Protein AF-A0A3R9WME2-F1 (afdb_monomer)

pLDDT: mean 73.33, std 19.35, range [40.16, 97.0]

Mean predicted aligned error: 17.86 Å

Sequence (201 aa):
MSRSDAPRRKSRRLALSAAAVTAVAVTAAGAGYLAGRGEPTAPDRPGVEMAGKPGALPHPEITRFSGVSRVKSDSPGHPVKIRPCPGPAPYGSHGCHESSLRFLPDDTPVRMWCWTDGTAPDTRAPSDKRWFYVIEADGSPHPGEAGYVHSALIPTAEQVRVPECTTQRLLEAAPLPPGAAGWCTPAPGPVRRSGSVPSGR

Structure (mmCIF, N/CA/C/O backbone):
data_AF-A0A3R9WME2-F1
#
_entry.id   AF-A0A3R9WME2-F1
#
loop_
_atom_site.group_PDB
_atom_site.id
_atom_site.type_symbol
_atom_site.label_atom_id
_atom_site.label_alt_id
_atom_site.label_comp_id
_atom_site.label_asym_id
_atom_site.label_entity_id
_atom_site.label_seq_id
_atom_site.pdbx_PDB_ins_code
_atom_site.Cartn_x
_atom_site.Cartn_y
_atom_site.Cartn_z
_atom_site.occupancy
_atom_site.B_iso_or_equiv
_atom_site.auth_seq_id
_atom_site.auth_comp_id
_atom_site.auth_asym_id
_atom_site.auth_atom_id
_atom_site.pdbx_PDB_model_num
ATOM 1 N N . MET A 1 1 ? 47.458 -5.716 39.691 1.00 50.66 1 MET A N 1
ATOM 2 C CA . MET A 1 1 ? 47.243 -6.681 38.589 1.00 50.66 1 MET A CA 1
ATOM 3 C C . MET A 1 1 ? 46.238 -7.721 39.069 1.00 50.66 1 MET A C 1
ATOM 5 O O . MET A 1 1 ? 46.643 -8.690 39.691 1.00 50.66 1 MET A O 1
ATOM 9 N N . SER A 1 2 ? 44.939 -7.495 38.858 1.00 56.75 2 SER A N 1
ATOM 10 C CA . SER A 1 2 ? 43.885 -8.410 39.324 1.00 56.75 2 SER A CA 1
ATOM 11 C C . SER A 1 2 ? 43.190 -9.034 38.121 1.00 56.75 2 SER A C 1
ATOM 13 O O . SER A 1 2 ? 42.503 -8.347 37.371 1.00 56.75 2 SER A O 1
ATOM 15 N N . ARG A 1 3 ? 43.422 -10.336 37.922 1.00 58.25 3 ARG A N 1
ATOM 16 C CA . ARG A 1 3 ? 42.679 -11.178 36.978 1.00 58.25 3 ARG A CA 1
ATOM 17 C C . ARG 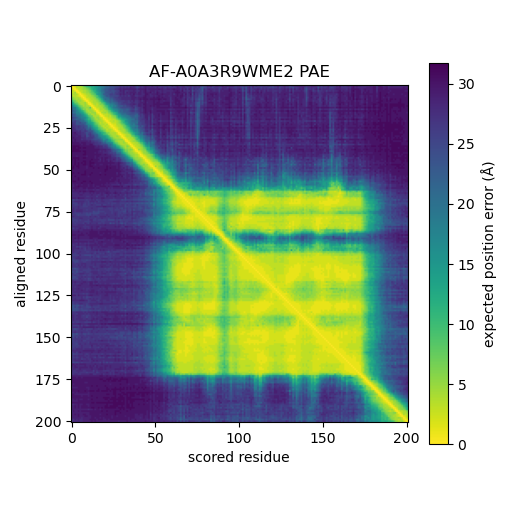A 1 3 ? 41.272 -11.380 37.537 1.00 58.25 3 ARG A C 1
ATOM 19 O O . ARG A 1 3 ? 41.138 -11.808 38.677 1.00 58.25 3 ARG A O 1
ATOM 26 N N . SER A 1 4 ? 40.249 -11.055 36.755 1.00 66.56 4 SER A N 1
ATOM 27 C CA . SER A 1 4 ? 38.867 -11.451 37.035 1.00 66.56 4 SER A CA 1
ATOM 28 C C . SER A 1 4 ? 38.423 -12.435 35.963 1.00 66.56 4 SER A C 1
ATOM 30 O O . SER A 1 4 ? 38.396 -12.107 34.777 1.00 66.56 4 SER A O 1
ATOM 32 N N . ASP A 1 5 ? 38.150 -13.652 36.422 1.00 62.66 5 ASP A N 1
ATOM 33 C CA . ASP A 1 5 ? 37.639 -14.786 35.666 1.00 62.66 5 ASP A CA 1
ATOM 34 C C . ASP A 1 5 ? 36.224 -14.543 35.125 1.00 62.66 5 ASP A C 1
ATOM 36 O O . ASP A 1 5 ? 35.368 -13.925 35.760 1.00 62.66 5 ASP A O 1
ATOM 40 N N . ALA A 1 6 ? 35.981 -15.076 33.929 1.00 59.88 6 ALA A N 1
ATOM 41 C CA . ALA A 1 6 ? 34.716 -15.016 33.211 1.00 59.88 6 ALA A CA 1
ATOM 42 C C . ALA A 1 6 ? 33.739 -16.128 33.640 1.00 59.88 6 ALA A C 1
ATOM 44 O O . ALA A 1 6 ? 34.165 -17.262 33.867 1.00 59.88 6 ALA A O 1
ATOM 45 N N . PRO A 1 7 ? 32.414 -15.899 33.572 1.00 67.19 7 PRO A N 1
ATOM 46 C CA . PRO A 1 7 ? 31.456 -16.991 33.479 1.00 67.19 7 PRO A CA 1
ATOM 47 C C . PRO A 1 7 ? 31.004 -17.249 32.030 1.00 67.19 7 PRO A C 1
ATOM 49 O O . PRO A 1 7 ? 30.249 -16.502 31.406 1.00 67.19 7 PRO A O 1
ATOM 52 N N . ARG A 1 8 ? 31.466 -18.403 31.544 1.00 61.19 8 ARG A N 1
ATOM 53 C CA . ARG A 1 8 ? 31.041 -19.208 30.386 1.00 61.19 8 ARG A CA 1
ATOM 54 C C . ARG A 1 8 ? 29.507 -19.206 30.196 1.00 61.19 8 ARG A C 1
ATOM 56 O O . ARG A 1 8 ? 28.785 -19.837 30.969 1.00 61.19 8 ARG A O 1
ATOM 63 N N . ARG A 1 9 ? 28.982 -18.559 29.144 1.00 63.41 9 ARG A N 1
ATOM 64 C CA . ARG A 1 9 ? 27.562 -18.688 28.751 1.00 63.41 9 ARG A CA 1
ATOM 65 C C . ARG A 1 9 ? 27.354 -19.863 27.791 1.00 63.41 9 ARG A C 1
ATOM 67 O O . ARG A 1 9 ? 28.016 -19.986 26.768 1.00 63.41 9 ARG A O 1
ATOM 74 N N . LYS A 1 10 ? 26.424 -20.734 28.191 1.00 58.62 10 LYS A N 1
ATOM 75 C CA . LYS A 1 10 ? 26.022 -22.004 27.574 1.00 58.62 10 LYS A CA 1
ATOM 76 C C . LYS A 1 10 ? 25.560 -21.835 26.122 1.00 58.62 10 LYS A C 1
ATOM 78 O O . LYS A 1 10 ? 24.619 -21.094 25.848 1.00 58.62 10 LYS A O 1
ATOM 83 N N . SER A 1 11 ? 26.164 -22.612 25.230 1.00 54.75 11 SER A N 1
ATOM 84 C CA . SER A 1 11 ? 25.710 -22.870 23.867 1.00 54.75 11 SER A CA 1
ATOM 85 C C . SER A 1 11 ? 24.410 -23.682 23.888 1.00 54.75 11 SER A C 1
ATOM 87 O O . SER A 1 11 ? 24.384 -24.841 24.302 1.00 54.75 11 SER A O 1
ATOM 89 N N . ARG A 1 12 ? 23.303 -23.074 23.449 1.00 65.12 12 ARG A N 1
ATOM 90 C CA . ARG A 1 12 ? 22.060 -23.799 23.163 1.00 65.12 12 ARG A CA 1
ATOM 91 C C . ARG A 1 12 ? 22.139 -24.326 21.734 1.00 65.12 12 ARG A C 1
ATOM 93 O O . ARG A 1 12 ? 22.112 -23.552 20.784 1.00 65.12 12 ARG A O 1
ATOM 100 N N . ARG A 1 13 ? 22.279 -25.645 21.602 1.00 59.34 13 ARG A N 1
ATOM 101 C CA . ARG A 1 13 ? 22.112 -26.366 20.337 1.00 59.34 13 ARG A CA 1
ATOM 102 C C . ARG A 1 13 ? 20.625 -26.333 19.979 1.00 59.34 13 ARG A C 1
ATOM 104 O O . ARG A 1 13 ? 19.816 -26.858 20.739 1.00 59.34 13 ARG A O 1
ATOM 111 N N . LEU A 1 14 ? 20.274 -25.699 18.865 1.00 62.81 14 LEU A N 1
ATOM 112 C CA . LEU A 1 14 ? 18.949 -25.829 18.264 1.00 62.81 14 LEU A CA 1
ATOM 113 C C . LEU A 1 14 ? 18.959 -27.082 17.385 1.00 62.81 14 LEU A C 1
ATOM 115 O O . LEU A 1 14 ? 19.807 -27.231 16.508 1.00 62.81 14 LEU A O 1
ATOM 119 N N . ALA A 1 15 ? 18.062 -28.008 17.709 1.00 53.06 15 ALA A N 1
ATOM 120 C CA . ALA A 1 15 ? 17.853 -29.249 16.988 1.00 53.06 15 ALA A CA 1
ATOM 121 C C . ALA A 1 15 ? 17.226 -28.958 15.616 1.00 53.06 15 ALA A C 1
ATOM 123 O O . ALA A 1 15 ? 16.236 -28.237 15.516 1.00 53.06 15 ALA A O 1
ATOM 124 N N . LEU A 1 16 ? 17.827 -29.525 14.570 1.00 48.94 16 LEU A N 1
ATOM 125 C CA . LEU A 1 16 ? 17.274 -29.605 13.223 1.00 48.94 16 LEU A CA 1
ATOM 126 C C . LEU A 1 16 ? 16.107 -30.598 13.230 1.00 48.94 16 LEU A C 1
ATOM 128 O O . LEU A 1 16 ? 16.327 -31.803 13.347 1.00 48.94 16 LEU A O 1
ATOM 132 N N . SER A 1 17 ? 14.881 -30.102 13.096 1.00 49.31 17 SER A N 1
ATOM 133 C CA . SER A 1 17 ? 13.713 -30.943 12.830 1.00 49.31 17 SER A CA 1
ATOM 134 C C . SER A 1 17 ? 13.541 -31.090 11.322 1.00 49.31 17 SER A C 1
ATOM 136 O O . SER A 1 17 ? 13.107 -30.165 10.639 1.00 49.31 17 SER A O 1
ATOM 138 N N . ALA A 1 18 ? 13.911 -32.263 10.815 1.00 49.25 18 ALA A N 1
ATOM 139 C CA . ALA A 1 18 ? 13.579 -32.738 9.482 1.00 49.25 18 ALA A CA 1
ATOM 140 C C . ALA A 1 18 ? 12.184 -33.387 9.506 1.00 49.25 18 ALA A C 1
ATOM 142 O O . ALA A 1 18 ? 11.954 -34.313 10.278 1.00 49.25 18 ALA A O 1
ATOM 143 N N . ALA A 1 19 ? 11.268 -32.924 8.658 1.00 49.16 19 ALA A N 1
ATOM 144 C CA . ALA A 1 19 ? 10.039 -33.633 8.291 1.00 49.16 19 ALA A CA 1
ATOM 145 C C . ALA A 1 19 ? 9.589 -33.064 6.935 1.00 49.16 19 ALA A C 1
ATOM 147 O O . ALA A 1 19 ? 9.332 -31.873 6.817 1.00 49.16 19 ALA A O 1
ATOM 148 N N . ALA A 1 20 ? 9.797 -33.793 5.840 1.00 45.81 20 ALA A N 1
ATOM 149 C CA . ALA A 1 20 ? 8.926 -34.837 5.289 1.00 45.81 20 ALA A CA 1
ATOM 150 C C . ALA A 1 20 ? 8.251 -34.277 4.025 1.00 45.81 20 ALA A C 1
ATOM 152 O O . ALA A 1 20 ? 7.225 -33.607 4.070 1.00 45.81 20 ALA A O 1
ATOM 153 N N . VAL A 1 21 ? 8.912 -34.509 2.890 1.00 43.56 21 VAL A N 1
ATOM 154 C CA . VAL A 1 21 ? 8.427 -34.179 1.548 1.00 43.56 21 VAL A CA 1
ATOM 155 C C . VAL A 1 21 ? 7.401 -35.236 1.151 1.00 43.56 21 VAL A C 1
ATOM 157 O O . VAL A 1 21 ? 7.757 -36.391 0.929 1.00 43.56 21 VAL A O 1
ATOM 160 N N . THR A 1 22 ? 6.133 -34.849 1.048 1.00 51.50 22 THR A N 1
ATOM 161 C CA . THR A 1 22 ? 5.082 -35.689 0.460 1.00 51.50 22 THR A CA 1
ATOM 162 C C . THR A 1 22 ? 4.911 -35.293 -1.002 1.00 51.50 22 THR A C 1
ATOM 164 O O . THR A 1 22 ? 4.359 -34.239 -1.307 1.00 51.50 22 THR A O 1
ATOM 167 N N . ALA A 1 23 ? 5.417 -36.125 -1.911 1.00 46.97 23 ALA A N 1
ATOM 168 C CA . ALA A 1 23 ? 5.146 -36.011 -3.338 1.00 46.97 23 ALA A CA 1
ATOM 169 C C . ALA A 1 23 ? 3.758 -36.601 -3.627 1.00 46.97 23 ALA A C 1
ATOM 171 O O . ALA A 1 23 ? 3.533 -37.792 -3.419 1.00 46.97 23 ALA A O 1
ATOM 172 N N . VAL A 1 24 ? 2.829 -35.774 -4.104 1.00 58.91 24 VAL A N 1
ATOM 173 C CA . VAL A 1 24 ? 1.537 -36.235 -4.625 1.00 58.91 24 VAL A CA 1
ATOM 174 C C . VAL A 1 24 ? 1.638 -36.260 -6.145 1.00 58.91 24 VAL A C 1
ATOM 176 O O . VAL A 1 24 ? 1.656 -35.219 -6.796 1.00 58.91 24 VAL A O 1
ATOM 179 N N . ALA A 1 25 ? 1.733 -37.463 -6.706 1.00 49.47 25 ALA A N 1
ATOM 180 C CA . ALA A 1 25 ? 1.587 -37.704 -8.133 1.00 49.47 25 ALA A CA 1
ATOM 181 C C . ALA A 1 25 ? 0.098 -37.907 -8.447 1.00 49.47 25 ALA A C 1
ATOM 183 O O . ALA A 1 25 ? -0.514 -38.847 -7.943 1.00 49.47 25 ALA A O 1
ATOM 184 N N . VAL A 1 26 ? -0.482 -37.048 -9.288 1.00 57.66 26 VAL A N 1
ATOM 185 C CA . VAL A 1 26 ? -1.804 -37.275 -9.888 1.00 57.66 26 VAL A CA 1
ATOM 186 C C . VAL A 1 26 ? -1.598 -37.534 -11.374 1.00 57.66 26 VAL A C 1
ATOM 188 O O . VAL A 1 26 ? -1.151 -36.663 -12.116 1.00 57.66 26 VAL A O 1
ATOM 191 N N . THR A 1 27 ? -1.916 -38.752 -11.800 1.00 51.97 27 THR A N 1
ATOM 192 C CA . THR A 1 27 ? -2.045 -39.145 -13.206 1.00 51.97 27 THR A CA 1
ATOM 193 C C . THR A 1 27 ? -3.427 -39.755 -13.405 1.00 51.97 27 THR A C 1
ATOM 195 O O . THR A 1 27 ? -3.810 -40.636 -12.645 1.00 51.97 27 THR A O 1
ATOM 198 N N . ALA A 1 28 ? -4.162 -39.253 -14.400 1.00 49.28 28 ALA A N 1
ATOM 199 C CA . ALA A 1 28 ? -5.186 -39.928 -15.216 1.00 49.28 28 ALA A CA 1
ATOM 200 C C . ALA A 1 28 ? -5.967 -38.820 -15.954 1.00 49.28 28 ALA A C 1
ATOM 202 O O . ALA A 1 28 ? -6.615 -37.994 -15.325 1.00 49.28 28 ALA A O 1
ATOM 203 N N . ALA A 1 29 ? -5.741 -38.586 -17.247 1.00 48.75 29 ALA A N 1
ATOM 204 C CA . ALA A 1 29 ? -6.279 -39.358 -18.371 1.00 48.75 29 ALA A CA 1
ATOM 205 C C . ALA A 1 29 ? -7.819 -39.365 -18.394 1.00 48.75 29 ALA A C 1
ATOM 207 O O . ALA A 1 29 ? -8.464 -40.126 -17.682 1.00 48.75 29 ALA A O 1
ATOM 208 N N . GLY A 1 30 ? -8.385 -38.527 -19.264 1.00 40.66 30 GLY A N 1
ATOM 209 C CA . GLY A 1 30 ? -9.807 -38.489 -19.587 1.00 40.66 30 GLY A CA 1
ATOM 210 C C . GLY A 1 30 ? -10.004 -37.940 -20.996 1.00 40.66 30 GLY A C 1
ATOM 211 O O . GLY A 1 30 ? -10.214 -36.747 -21.183 1.00 40.66 30 GLY A O 1
ATOM 212 N N . ALA A 1 31 ? -9.870 -38.821 -21.986 1.00 47.19 31 ALA A N 1
ATOM 213 C CA . ALA A 1 31 ? -10.337 -38.613 -23.351 1.00 47.19 31 ALA A CA 1
ATOM 214 C C . ALA A 1 31 ? -11.852 -38.874 -23.417 1.00 47.19 31 ALA A C 1
ATOM 216 O O . ALA A 1 31 ? -12.325 -39.804 -22.769 1.00 47.19 31 ALA A O 1
ATOM 217 N N . GLY A 1 32 ? -12.601 -38.126 -24.237 1.00 40.16 32 GLY A N 1
ATOM 218 C CA . GLY A 1 32 ? -13.975 -38.520 -24.576 1.00 40.16 32 GLY A CA 1
ATOM 219 C C . GLY A 1 32 ? -14.902 -37.408 -25.064 1.00 40.16 32 GLY A C 1
ATOM 220 O O . GLY A 1 32 ? -15.579 -36.774 -24.270 1.00 40.16 32 GLY A O 1
ATOM 221 N N . TYR A 1 33 ? -14.920 -37.233 -26.386 1.00 47.06 33 TYR A N 1
ATOM 222 C CA . TYR A 1 33 ? -15.959 -36.693 -27.275 1.00 47.06 33 TYR A CA 1
ATOM 223 C C . TYR A 1 33 ? -17.375 -36.470 -26.716 1.00 47.06 33 TYR A C 1
ATOM 225 O O . TYR A 1 33 ? -17.951 -37.397 -26.167 1.00 47.06 33 TYR A O 1
ATOM 233 N N . LEU A 1 34 ? -18.008 -35.357 -27.120 1.00 55.47 34 LEU A N 1
ATOM 234 C CA . LEU A 1 34 ? -19.296 -35.386 -27.835 1.00 55.47 34 LEU A CA 1
ATOM 235 C C . LEU A 1 34 ? -19.408 -34.179 -28.787 1.00 55.47 34 LEU A C 1
ATOM 237 O O . LEU A 1 34 ? -19.421 -33.025 -28.371 1.00 55.47 34 LEU A O 1
ATOM 241 N N . ALA A 1 35 ? -19.486 -34.481 -30.084 1.00 49.44 35 ALA A N 1
ATOM 242 C CA . ALA A 1 35 ? -19.866 -33.558 -31.143 1.00 49.44 35 ALA A CA 1
ATOM 243 C C . ALA A 1 35 ? -21.398 -33.528 -31.262 1.00 49.44 35 ALA A C 1
ATOM 245 O O . ALA A 1 35 ? -22.021 -34.581 -31.402 1.00 49.44 35 ALA A O 1
ATOM 246 N N . GLY A 1 36 ? -21.993 -32.334 -31.248 1.00 50.22 36 GLY A N 1
ATOM 247 C CA . GLY A 1 36 ? -23.413 -32.110 -31.524 1.00 50.22 36 GLY A CA 1
ATOM 248 C C . GLY A 1 36 ? -23.613 -31.039 -32.598 1.00 50.22 36 GLY A C 1
ATOM 249 O O . GLY A 1 36 ? -23.376 -29.862 -32.349 1.00 50.22 36 GLY A O 1
ATOM 250 N N . ARG A 1 37 ? -24.057 -31.474 -33.787 1.00 51.88 37 ARG A N 1
ATOM 251 C CA . ARG A 1 37 ? -24.887 -30.709 -34.750 1.00 51.88 37 ARG A CA 1
ATOM 252 C C . ARG A 1 37 ? -26.177 -30.251 -34.037 1.00 51.88 37 ARG A C 1
ATOM 254 O O . ARG A 1 37 ? -26.644 -31.002 -33.192 1.00 51.88 37 ARG A O 1
ATOM 261 N N . GLY A 1 38 ? -26.877 -29.155 -34.326 1.00 43.53 38 GLY A N 1
ATOM 262 C CA . GLY A 1 38 ? -26.782 -28.063 -35.296 1.00 43.53 38 GLY A CA 1
ATOM 263 C C . GLY A 1 38 ? -28.086 -27.222 -35.235 1.00 43.53 38 GLY A C 1
ATOM 264 O O . GLY A 1 38 ? -29.112 -27.765 -34.833 1.00 43.53 38 GLY A O 1
ATOM 265 N N . GLU A 1 39 ? -28.014 -25.955 -35.693 1.00 51.97 39 GLU A N 1
ATOM 266 C CA . GLU A 1 39 ? -29.109 -25.128 -36.287 1.00 51.97 39 GLU A CA 1
ATOM 267 C C . GLU A 1 39 ? -30.154 -24.432 -35.356 1.00 51.97 39 GLU A C 1
ATOM 269 O O . GLU A 1 39 ? -30.422 -24.974 -34.286 1.00 51.97 39 GLU A O 1
ATOM 274 N N . PRO A 1 40 ? -30.805 -23.275 -35.695 1.00 55.62 40 PRO A N 1
ATOM 275 C CA . PRO A 1 40 ? -30.692 -22.351 -36.844 1.00 55.62 40 PRO A CA 1
ATOM 276 C C . PRO A 1 40 ? -30.389 -20.862 -36.518 1.00 55.62 40 PRO A C 1
ATOM 278 O O . PRO A 1 40 ? -30.601 -20.345 -35.423 1.00 55.62 40 PRO A O 1
ATOM 281 N N . THR A 1 41 ? -29.966 -20.169 -37.576 1.00 55.44 41 THR A N 1
ATOM 282 C CA . THR A 1 41 ? -29.755 -18.726 -37.781 1.00 55.44 41 THR A CA 1
ATOM 283 C C . THR A 1 41 ? -30.971 -17.839 -37.452 1.00 55.44 41 THR A C 1
ATOM 285 O O . THR A 1 41 ? -32.081 -18.111 -37.905 1.00 55.44 41 THR A O 1
ATOM 288 N N . ALA A 1 42 ? -30.737 -16.712 -36.766 1.00 59.41 42 ALA A N 1
ATOM 289 C CA . ALA A 1 42 ? -31.645 -15.559 -36.659 1.00 59.41 42 ALA A CA 1
ATOM 290 C C . ALA A 1 42 ? -30.824 -14.248 -36.513 1.00 59.41 42 ALA A C 1
ATOM 292 O O . ALA A 1 42 ? -29.650 -14.313 -36.148 1.00 59.41 42 ALA A O 1
ATOM 293 N N . PRO A 1 43 ? -31.386 -13.075 -36.862 1.00 59.38 43 PRO A N 1
ATOM 294 C CA . PRO A 1 43 ? -30.734 -12.107 -37.741 1.00 59.38 43 PRO A CA 1
ATOM 295 C C . PRO A 1 43 ? -29.840 -11.077 -37.042 1.00 59.38 43 PRO A C 1
ATOM 297 O O . PRO A 1 43 ? -30.142 -10.576 -35.959 1.00 59.38 43 PRO A O 1
ATOM 300 N N . ASP A 1 44 ? -28.766 -10.758 -37.761 1.00 57.22 44 ASP A N 1
ATOM 301 C CA . ASP A 1 44 ? -28.126 -9.453 -37.942 1.00 57.22 44 ASP A CA 1
ATOM 302 C C . ASP A 1 44 ? -28.484 -8.376 -36.903 1.00 57.22 44 ASP A C 1
ATOM 304 O O . ASP A 1 44 ? -29.369 -7.534 -37.078 1.00 57.22 44 ASP A O 1
ATOM 308 N N . ARG A 1 45 ? -27.748 -8.395 -35.792 1.00 57.47 45 ARG A N 1
ATOM 309 C CA . ARG A 1 45 ? -27.499 -7.183 -35.013 1.00 57.47 45 ARG A CA 1
ATOM 310 C C . ARG A 1 45 ? -26.112 -6.697 -35.413 1.00 57.47 45 ARG A C 1
ATOM 312 O O . ARG A 1 45 ? -25.201 -7.524 -35.377 1.00 57.47 45 ARG A O 1
ATOM 319 N N . PRO A 1 46 ? -25.920 -5.407 -35.748 1.00 61.38 46 PRO A N 1
ATOM 320 C CA . PRO A 1 46 ? -24.589 -4.873 -35.985 1.00 61.38 46 PRO A CA 1
ATOM 321 C C . PRO A 1 46 ? -23.751 -5.145 -34.738 1.00 61.38 46 PRO A C 1
ATOM 323 O O . PRO A 1 46 ? -23.993 -4.589 -33.663 1.00 61.38 46 PRO A O 1
ATOM 326 N N . GLY A 1 47 ? -22.824 -6.089 -34.886 1.00 50.59 47 GLY A N 1
ATOM 327 C CA . GLY A 1 47 ? -21.851 -6.429 -33.874 1.00 50.59 47 GLY A CA 1
ATOM 328 C C . GLY A 1 47 ? -21.033 -5.183 -33.619 1.00 50.59 47 GLY A C 1
ATOM 329 O O . GLY A 1 47 ? -20.243 -4.766 -34.461 1.00 50.59 47 GLY A O 1
ATOM 330 N N . VAL A 1 48 ? -21.245 -4.566 -32.462 1.00 56.00 48 VAL A N 1
ATOM 331 C CA . VAL A 1 48 ? -20.273 -3.629 -31.920 1.00 56.00 48 VAL A CA 1
ATOM 332 C C . VAL A 1 48 ? -19.069 -4.487 -31.565 1.00 56.00 48 VAL A C 1
ATOM 334 O O . VAL A 1 48 ? -18.995 -5.089 -30.493 1.00 56.00 48 VAL A O 1
ATOM 337 N N . GLU A 1 49 ? -18.176 -4.618 -32.538 1.00 51.66 49 GLU A N 1
ATOM 338 C CA . GLU A 1 49 ? -16.859 -5.205 -32.402 1.00 51.66 49 GLU A CA 1
ATOM 339 C C . GLU A 1 49 ? -16.071 -4.316 -31.440 1.00 51.66 49 GLU A C 1
ATOM 341 O O . GLU A 1 49 ? -15.321 -3.419 -31.818 1.00 51.66 49 GLU A O 1
ATOM 346 N N . MET A 1 50 ? -16.270 -4.549 -30.145 1.00 52.16 50 MET A N 1
ATOM 347 C CA . MET A 1 50 ? -15.348 -4.103 -29.115 1.00 52.16 50 MET A CA 1
ATOM 348 C C . MET A 1 50 ? -14.118 -5.007 -29.212 1.00 52.16 50 MET A C 1
ATOM 350 O O . MET A 1 50 ? -13.864 -5.830 -28.332 1.00 52.16 50 MET A O 1
ATOM 354 N N . ALA A 1 51 ? -13.360 -4.869 -30.303 1.00 48.66 51 ALA A N 1
ATOM 355 C CA . ALA A 1 51 ? -11.986 -5.334 -30.404 1.00 48.66 51 ALA A CA 1
ATOM 356 C C . ALA A 1 51 ? -11.144 -4.513 -29.414 1.00 48.66 51 ALA A C 1
ATOM 358 O O . ALA A 1 51 ? -10.390 -3.604 -29.766 1.00 48.66 51 ALA A O 1
ATOM 359 N N . GLY A 1 52 ? -11.325 -4.810 -28.127 1.00 51.00 52 GLY A N 1
ATOM 360 C CA . GLY A 1 52 ? -10.439 -4.401 -27.059 1.00 51.00 52 GLY A CA 1
ATOM 361 C C . GLY A 1 52 ? -9.089 -5.040 -27.332 1.00 51.00 52 GLY A C 1
ATOM 362 O O . GLY A 1 52 ? -8.905 -6.236 -27.137 1.00 51.00 52 GLY A O 1
ATOM 363 N N . LYS A 1 53 ? -8.178 -4.226 -27.853 1.00 54.22 53 LYS A N 1
ATOM 364 C CA . LYS A 1 53 ? -6.782 -4.531 -28.162 1.00 54.22 53 LYS A CA 1
ATOM 365 C C . LYS A 1 53 ? -6.169 -5.479 -27.102 1.00 54.22 53 LYS A C 1
ATOM 367 O O . LYS A 1 53 ? -5.919 -5.032 -25.979 1.00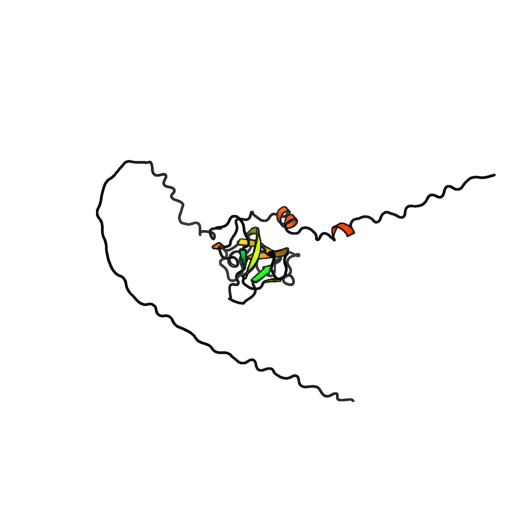 54.22 53 LYS A O 1
ATOM 372 N N . PRO A 1 54 ? -5.896 -6.759 -27.420 1.00 46.75 54 PRO A N 1
ATOM 373 C CA . PRO A 1 54 ? -5.176 -7.656 -26.524 1.00 46.75 54 PRO A CA 1
ATOM 374 C C . PRO A 1 54 ? -3.704 -7.240 -26.537 1.00 46.75 54 PRO A C 1
ATOM 376 O O . PRO A 1 54 ? -2.944 -7.583 -27.437 1.00 46.75 54 PRO A O 1
ATOM 379 N N . GLY A 1 55 ? -3.314 -6.394 -25.590 1.00 47.59 55 GLY A N 1
ATOM 380 C CA . GLY A 1 55 ? -1.946 -5.873 -25.532 1.00 47.59 55 GLY A CA 1
ATOM 381 C C . GLY A 1 55 ? -1.649 -4.952 -24.354 1.00 47.59 55 GLY A C 1
ATOM 382 O O . GLY A 1 55 ? -0.483 -4.704 -24.064 1.00 47.59 55 GLY A O 1
ATOM 383 N N . ALA A 1 56 ? -2.665 -4.473 -23.635 1.00 51.53 56 ALA A N 1
ATOM 384 C CA . ALA A 1 56 ? -2.445 -3.901 -22.316 1.00 51.53 56 ALA A CA 1
ATOM 385 C C . ALA A 1 56 ? -2.328 -5.061 -21.323 1.00 51.53 56 ALA A C 1
ATOM 387 O O . ALA A 1 56 ? -3.312 -5.756 -21.075 1.00 51.53 56 ALA A O 1
ATOM 388 N N . LEU A 1 57 ? -1.121 -5.293 -20.800 1.00 53.56 57 LEU A N 1
ATOM 389 C CA . LEU A 1 57 ? -0.891 -6.177 -19.656 1.00 53.56 57 LEU A CA 1
ATOM 390 C C . LEU A 1 57 ? -1.988 -5.896 -18.616 1.00 53.56 57 LEU A C 1
ATOM 392 O O . LEU A 1 57 ? -2.081 -4.742 -18.172 1.00 53.56 57 LEU A O 1
ATOM 396 N N . PRO A 1 58 ? -2.851 -6.876 -18.279 1.00 53.50 58 PRO A N 1
ATOM 397 C CA . PRO A 1 58 ? -3.911 -6.642 -17.319 1.00 53.50 58 PRO A CA 1
ATOM 398 C C . PRO A 1 58 ? -3.227 -6.268 -16.011 1.00 53.50 58 PRO A C 1
ATOM 400 O O . PRO A 1 58 ? -2.547 -7.083 -15.389 1.00 53.50 58 PRO A O 1
ATOM 403 N N . HIS A 1 59 ? -3.354 -4.999 -15.625 1.00 54.06 59 HIS A N 1
ATOM 404 C CA . HIS A 1 59 ? -3.068 -4.619 -14.254 1.00 54.06 59 HIS A CA 1
ATOM 405 C C . HIS A 1 59 ? -3.948 -5.518 -13.383 1.00 54.06 59 HIS A C 1
ATOM 407 O O . HIS A 1 59 ? -5.103 -5.730 -13.770 1.00 54.06 59 HIS A O 1
ATOM 413 N N . PRO A 1 60 ? -3.420 -6.082 -12.281 1.00 58.94 60 PRO A N 1
ATOM 414 C CA . PRO A 1 60 ? -4.162 -7.011 -11.437 1.00 58.94 60 PRO A CA 1
ATOM 415 C C . PRO A 1 60 ? -5.558 -6.443 -11.191 1.00 58.94 60 PRO A C 1
ATOM 417 O O . PRO A 1 60 ? -5.698 -5.325 -10.694 1.00 58.94 60 PRO A O 1
ATOM 420 N N . GLU A 1 61 ? -6.573 -7.160 -11.675 1.00 63.16 61 GLU A N 1
ATOM 421 C CA . GLU A 1 61 ? -7.941 -6.663 -11.722 1.00 63.16 61 GLU A CA 1
ATOM 422 C C . GLU A 1 61 ? -8.402 -6.422 -10.285 1.00 63.16 61 GLU A C 1
ATOM 424 O O . GLU A 1 61 ? -8.603 -7.357 -9.520 1.00 63.16 61 GLU A O 1
ATOM 429 N N . ILE A 1 62 ? -8.481 -5.155 -9.876 1.00 68.56 62 ILE A N 1
ATOM 430 C CA . ILE A 1 62 ? -8.860 -4.784 -8.513 1.00 68.56 62 ILE A CA 1
ATOM 431 C C . ILE A 1 62 ? -10.331 -5.163 -8.313 1.00 68.56 62 ILE A C 1
ATOM 433 O O . ILE A 1 62 ? -11.228 -4.550 -8.913 1.00 68.56 62 ILE A O 1
ATOM 437 N N . THR A 1 63 ? -10.568 -6.171 -7.472 1.00 77.44 63 THR A N 1
ATOM 438 C CA . THR A 1 63 ? -11.850 -6.886 -7.396 1.00 77.44 63 THR A CA 1
ATOM 439 C C . THR A 1 63 ? -12.825 -6.330 -6.356 1.00 77.44 63 THR A C 1
ATOM 441 O O . THR A 1 63 ? -14.021 -6.607 -6.453 1.00 77.44 63 THR A O 1
ATOM 444 N N . ARG A 1 64 ? -12.368 -5.547 -5.363 1.00 88.94 64 ARG A N 1
ATOM 445 C CA . ARG A 1 64 ? -13.207 -5.091 -4.232 1.00 88.94 64 ARG A CA 1
ATOM 446 C C . ARG A 1 64 ? -13.389 -3.574 -4.172 1.00 88.94 64 ARG A C 1
ATOM 448 O O . ARG A 1 64 ? -12.501 -2.813 -4.539 1.00 88.94 64 ARG A O 1
ATOM 455 N N . PHE A 1 65 ? -14.536 -3.127 -3.657 1.00 87.81 65 PHE A N 1
ATOM 456 C CA . PHE A 1 65 ? -14.854 -1.702 -3.444 1.00 87.81 65 PHE A CA 1
ATOM 457 C C . PHE A 1 65 ? -14.659 -1.235 -1.997 1.00 87.81 65 PHE A C 1
ATOM 459 O O . PHE A 1 65 ? -14.576 -0.038 -1.743 1.00 87.81 65 PHE A O 1
ATOM 466 N N . SER A 1 66 ? -14.594 -2.162 -1.043 1.00 90.81 66 SER A N 1
ATOM 467 C CA . SER A 1 66 ? -14.392 -1.877 0.376 1.00 90.81 66 SER A CA 1
ATOM 468 C C . SER A 1 66 ? -13.888 -3.125 1.107 1.00 90.81 66 SER A C 1
ATOM 470 O O . SER A 1 66 ? -13.881 -4.226 0.547 1.00 90.81 66 SER A O 1
ATOM 472 N N . GLY A 1 67 ? -13.475 -2.948 2.363 1.00 91.69 67 GLY A N 1
ATOM 473 C CA . GLY A 1 67 ? -13.075 -4.030 3.259 1.00 91.69 67 GLY A CA 1
ATOM 474 C C . GLY A 1 67 ? -11.650 -3.889 3.786 1.00 91.69 67 GLY A C 1
ATOM 475 O O . GLY A 1 67 ? -10.958 -2.906 3.528 1.00 91.69 67 GLY A O 1
ATOM 476 N N . VAL A 1 68 ? -11.243 -4.893 4.559 1.00 93.62 68 VAL A N 1
ATOM 477 C CA . VAL A 1 68 ? -9.875 -5.065 5.053 1.00 93.62 68 VAL A CA 1
ATOM 478 C C . VAL A 1 68 ? -9.153 -6.032 4.120 1.00 93.62 68 VAL A C 1
ATOM 480 O O . VAL A 1 68 ? -9.713 -7.066 3.747 1.00 93.62 68 VAL A O 1
ATOM 483 N N . SER A 1 69 ? -7.928 -5.683 3.754 1.00 96.12 69 SER A N 1
ATOM 484 C CA . SER A 1 69 ? -7.016 -6.511 2.968 1.00 96.12 69 SER A CA 1
ATOM 485 C C . SER A 1 69 ? -5.969 -7.130 3.886 1.00 96.12 69 SER A C 1
ATOM 487 O O . SER A 1 69 ? -5.739 -6.644 4.992 1.00 96.12 69 SER A O 1
ATOM 489 N N . ARG A 1 70 ? -5.295 -8.181 3.438 1.00 96.25 70 ARG A N 1
ATOM 490 C CA . ARG A 1 70 ? -4.151 -8.770 4.132 1.00 96.25 70 ARG A CA 1
ATOM 491 C C . A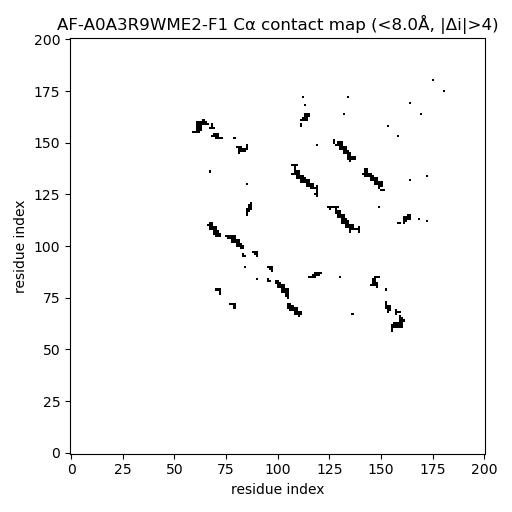RG A 1 70 ? -2.896 -8.575 3.315 1.00 96.25 70 ARG A C 1
ATOM 493 O O . ARG A 1 70 ? -2.894 -8.749 2.096 1.00 96.25 70 ARG A O 1
ATOM 500 N N . VAL A 1 71 ? -1.821 -8.222 4.006 1.00 96.19 71 VAL A N 1
ATOM 501 C CA . VAL A 1 71 ? -0.497 -8.245 3.396 1.00 96.19 71 VAL A CA 1
ATOM 502 C C . VAL A 1 71 ? 0.039 -9.672 3.393 1.00 96.19 71 VAL A C 1
ATOM 504 O O . VAL A 1 71 ? -0.144 -10.416 4.357 1.00 96.19 71 VAL A O 1
ATOM 507 N N . LYS A 1 72 ? 0.695 -10.047 2.301 1.00 96.62 72 LYS A N 1
ATOM 508 C CA . LYS A 1 72 ? 1.330 -11.343 2.103 1.00 96.62 72 LYS A CA 1
ATOM 509 C C . LYS A 1 72 ? 2.795 -11.152 1.764 1.00 96.62 72 LYS A C 1
ATOM 511 O O . LYS A 1 72 ? 3.141 -10.380 0.870 1.00 96.62 72 LYS A O 1
ATOM 516 N N . SER A 1 73 ? 3.651 -11.852 2.488 1.00 95.50 73 SER A N 1
ATOM 517 C CA . SER A 1 73 ? 5.071 -11.923 2.172 1.00 95.50 73 SER A CA 1
ATOM 518 C C . SER A 1 73 ? 5.311 -12.809 0.951 1.00 95.50 73 SER A C 1
ATOM 520 O O . SER A 1 73 ? 4.635 -13.815 0.749 1.00 95.50 73 SER A O 1
ATOM 522 N N . ASP A 1 74 ? 6.334 -12.468 0.168 1.00 90.50 74 ASP A N 1
ATOM 523 C CA . ASP A 1 74 ? 6.814 -13.300 -0.944 1.00 90.50 74 ASP A CA 1
ATOM 524 C C . ASP A 1 74 ? 7.427 -14.624 -0.469 1.00 90.50 74 ASP A C 1
ATOM 526 O O . ASP A 1 74 ? 7.495 -15.597 -1.218 1.00 90.50 74 ASP A O 1
ATOM 530 N N . SER A 1 75 ? 7.847 -14.660 0.795 1.00 91.44 75 SER A N 1
ATOM 531 C CA . SER A 1 75 ? 8.361 -15.849 1.461 1.00 91.44 75 SER A CA 1
ATOM 532 C C . SER A 1 75 ? 7.472 -16.160 2.669 1.00 91.44 75 SER A C 1
ATOM 534 O O . SER A 1 75 ? 7.438 -15.342 3.597 1.00 91.44 75 SER A O 1
ATOM 536 N N . PRO A 1 76 ? 6.770 -17.309 2.698 1.00 88.25 76 PRO A N 1
ATOM 537 C CA . PRO A 1 76 ? 5.890 -17.677 3.804 1.00 88.25 76 PRO A CA 1
ATOM 538 C C . PRO A 1 76 ? 6.593 -17.576 5.161 1.00 88.25 76 PRO A C 1
ATOM 540 O O . PRO A 1 76 ? 7.705 -18.080 5.330 1.00 88.25 76 PRO A O 1
ATOM 543 N N . GLY A 1 77 ? 5.957 -16.906 6.123 1.00 86.88 77 GLY A N 1
ATOM 544 C CA . GLY A 1 77 ? 6.505 -16.718 7.473 1.00 86.88 77 GLY A CA 1
ATOM 545 C C . GLY A 1 77 ? 7.568 -15.620 7.609 1.00 86.88 77 GLY A C 1
ATOM 546 O O . GLY A 1 77 ? 8.042 -15.376 8.719 1.00 86.88 77 GLY A O 1
ATOM 547 N N . HIS A 1 78 ? 7.931 -14.927 6.526 1.00 93.88 78 HIS A N 1
ATOM 548 C CA . HIS A 1 78 ? 8.733 -13.705 6.607 1.00 93.88 78 HIS A CA 1
ATOM 549 C C . HIS A 1 78 ? 7.838 -12.471 6.767 1.00 93.88 78 HIS A C 1
ATOM 551 O O . HIS A 1 78 ? 6.705 -12.467 6.291 1.00 93.88 78 HIS A O 1
ATOM 557 N N . PRO A 1 79 ? 8.326 -11.409 7.427 1.00 95.19 79 PRO A N 1
ATOM 558 C CA . PRO A 1 79 ? 7.550 -10.191 7.569 1.00 95.19 79 PRO A CA 1
ATOM 559 C C . PRO A 1 79 ? 7.477 -9.392 6.263 1.00 95.19 79 PRO A C 1
ATOM 561 O O . PRO A 1 79 ? 8.436 -9.326 5.487 1.00 95.19 79 PRO A O 1
ATOM 564 N N . VAL A 1 80 ? 6.359 -8.698 6.075 1.00 94.75 80 VAL A N 1
ATOM 565 C CA . VAL A 1 80 ? 6.151 -7.724 5.004 1.00 94.75 80 VAL A CA 1
ATOM 566 C C . VAL A 1 80 ? 6.804 -6.399 5.382 1.00 94.75 80 VAL A C 1
ATOM 568 O O . VAL A 1 80 ? 6.609 -5.879 6.478 1.00 94.75 80 VAL A O 1
ATOM 571 N N . LYS A 1 81 ? 7.576 -5.824 4.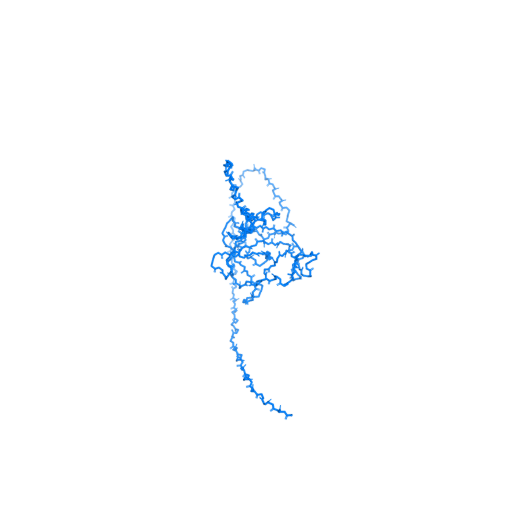457 1.00 92.62 81 LYS A N 1
ATOM 572 C CA . LYS A 1 81 ? 8.228 -4.523 4.650 1.00 92.62 81 LYS A CA 1
ATOM 573 C C . LYS A 1 81 ? 7.255 -3.390 4.329 1.00 92.62 81 LYS A C 1
ATOM 575 O O . LYS A 1 81 ? 6.857 -3.247 3.174 1.00 92.62 81 LYS A O 1
ATOM 580 N N . ILE A 1 82 ? 6.957 -2.552 5.317 1.00 91.31 82 ILE A N 1
ATOM 581 C CA . ILE A 1 82 ? 6.287 -1.263 5.126 1.00 91.31 82 ILE A CA 1
ATOM 582 C C . ILE A 1 82 ? 7.335 -0.165 5.013 1.00 91.31 82 ILE A C 1
ATOM 584 O O . ILE A 1 82 ? 8.261 -0.073 5.825 1.00 91.31 82 ILE A O 1
ATOM 588 N N . ARG A 1 83 ? 7.181 0.673 3.987 1.00 91.19 83 ARG A N 1
ATOM 589 C CA . ARG A 1 83 ? 8.118 1.748 3.663 1.00 91.19 83 ARG A CA 1
ATOM 590 C C . ARG A 1 83 ? 7.503 3.112 3.975 1.00 91.19 83 ARG A C 1
ATOM 592 O O . ARG A 1 83 ? 6.313 3.301 3.745 1.00 91.19 83 ARG A O 1
ATOM 599 N N . PRO A 1 84 ? 8.293 4.101 4.418 1.00 89.12 84 PRO A N 1
ATOM 600 C CA . PRO A 1 84 ? 7.810 5.479 4.540 1.00 89.12 84 PRO A CA 1
ATOM 601 C C . PRO A 1 84 ? 7.471 6.097 3.173 1.00 89.12 84 PRO A C 1
ATOM 603 O O . PRO A 1 84 ? 6.655 7.009 3.098 1.00 89.12 84 PRO A O 1
ATOM 606 N N . CYS A 1 85 ? 8.089 5.597 2.096 1.00 89.56 85 CYS A N 1
ATOM 607 C CA . CYS A 1 85 ? 8.005 6.143 0.746 1.00 89.56 85 CYS A CA 1
ATOM 608 C C . CYS A 1 85 ? 7.957 5.014 -0.299 1.00 89.56 85 CYS A C 1
ATOM 610 O O . CYS A 1 85 ? 8.534 3.946 -0.063 1.00 89.56 85 CYS A O 1
ATOM 612 N N . PRO A 1 86 ? 7.309 5.228 -1.457 1.00 89.06 86 PRO A N 1
ATOM 613 C CA . PRO A 1 86 ? 7.302 4.258 -2.549 1.00 89.06 86 PRO A CA 1
ATOM 614 C C . PRO A 1 86 ? 8.672 4.223 -3.257 1.00 89.06 86 PRO A C 1
ATOM 616 O O . PRO A 1 86 ? 9.238 5.271 -3.561 1.00 89.06 86 PRO A O 1
ATOM 619 N N . GLY A 1 87 ? 9.210 3.029 -3.534 1.00 82.69 87 GLY A N 1
ATOM 620 C CA . GLY A 1 87 ? 10.469 2.844 -4.280 1.00 82.69 87 GLY A CA 1
ATOM 621 C C . GLY A 1 87 ? 11.517 1.945 -3.598 1.00 82.69 87 GLY A C 1
ATOM 622 O O . GLY A 1 87 ? 11.311 1.510 -2.464 1.00 82.69 87 GLY A O 1
ATOM 623 N N . PRO A 1 88 ? 12.637 1.619 -4.274 1.00 72.88 88 PRO A N 1
ATOM 624 C CA . PRO A 1 88 ? 13.805 0.957 -3.693 1.00 72.88 88 PRO A CA 1
ATOM 625 C C . PRO A 1 88 ? 14.708 1.943 -2.922 1.00 72.88 88 PRO A C 1
ATOM 627 O O . PRO A 1 88 ? 14.595 3.159 -3.065 1.00 72.88 88 PRO A O 1
ATOM 630 N N . ALA A 1 89 ? 15.605 1.409 -2.087 1.00 62.06 89 ALA A N 1
ATOM 631 C CA . ALA A 1 89 ? 16.634 2.194 -1.397 1.00 62.06 89 ALA A CA 1
ATOM 632 C C . ALA A 1 89 ? 17.824 2.487 -2.345 1.00 62.06 89 ALA A C 1
ATOM 634 O O . ALA A 1 89 ? 18.035 1.707 -3.272 1.00 62.06 89 ALA A O 1
ATOM 635 N N . PRO A 1 90 ? 18.637 3.542 -2.125 1.00 55.31 90 PRO A N 1
ATOM 636 C CA . PRO A 1 90 ? 18.496 4.604 -1.131 1.00 55.31 90 PRO A CA 1
ATOM 637 C C . PRO A 1 90 ? 17.493 5.641 -1.646 1.00 55.31 90 PRO A C 1
ATOM 639 O O . PRO A 1 90 ? 17.690 6.235 -2.700 1.00 55.31 90 PRO A O 1
ATOM 642 N N . TYR A 1 91 ? 16.384 5.838 -0.939 1.00 53.78 91 TYR A N 1
ATOM 643 C CA . TYR A 1 91 ? 15.307 6.708 -1.408 1.00 53.78 91 TYR A CA 1
ATOM 644 C C . TYR A 1 91 ? 15.837 8.144 -1.550 1.00 53.78 91 TYR A C 1
ATOM 646 O O . TYR A 1 91 ? 16.120 8.807 -0.555 1.00 53.78 91 TYR A O 1
ATOM 654 N N . GLY A 1 92 ? 16.022 8.593 -2.794 1.00 42.28 92 GLY A N 1
ATOM 655 C CA . GLY A 1 92 ? 16.788 9.783 -3.194 1.00 42.28 92 GLY A CA 1
ATOM 656 C C . GLY A 1 92 ? 16.167 11.143 -2.861 1.00 42.28 92 GLY A C 1
ATOM 657 O O . GLY A 1 92 ? 16.411 12.114 -3.569 1.00 42.28 92 GLY A O 1
ATOM 658 N N . SER A 1 93 ? 15.389 11.222 -1.785 1.00 51.91 93 SER A N 1
ATOM 659 C CA . SER A 1 93 ? 14.821 12.453 -1.240 1.00 51.91 93 SER A CA 1
ATOM 660 C C . SER A 1 93 ? 15.221 12.536 0.231 1.00 51.91 93 SER A C 1
ATOM 662 O O . SER A 1 93 ? 15.118 11.539 0.944 1.00 51.91 93 SER A O 1
ATOM 664 N N . HIS A 1 94 ? 15.614 13.715 0.719 1.00 52.84 94 HIS A N 1
ATOM 665 C CA . HIS A 1 94 ? 16.073 13.978 2.098 1.00 52.84 94 HIS A CA 1
ATOM 666 C C . HIS A 1 94 ? 15.071 13.634 3.240 1.00 52.84 94 HIS A C 1
ATOM 668 O O . HIS A 1 94 ? 15.277 14.055 4.373 1.00 52.84 94 HIS A O 1
ATOM 674 N N . GLY A 1 95 ? 13.994 12.880 2.984 1.00 59.22 95 GLY A N 1
ATOM 675 C CA . GLY A 1 95 ? 12.941 12.540 3.949 1.00 59.22 95 GLY A CA 1
ATOM 676 C C . GLY A 1 95 ? 12.591 11.051 4.076 1.00 59.22 95 GLY A C 1
ATOM 677 O O . GLY A 1 95 ? 11.722 10.716 4.873 1.00 59.22 95 GLY A O 1
ATOM 678 N N . CYS A 1 96 ? 13.237 10.147 3.333 1.00 70.38 96 CYS A N 1
ATOM 679 C CA . CYS A 1 96 ? 12.839 8.733 3.260 1.00 70.38 96 CYS A CA 1
ATOM 680 C C . CYS A 1 96 ? 13.956 7.797 3.760 1.00 70.38 96 CYS A C 1
ATOM 682 O O . CYS A 1 96 ? 14.535 7.027 2.997 1.00 70.38 96 CYS A O 1
ATOM 684 N N . HIS A 1 97 ? 14.302 7.876 5.046 1.00 68.88 97 HIS A N 1
ATOM 685 C CA . HIS A 1 97 ? 15.388 7.067 5.611 1.00 68.88 97 HIS A CA 1
ATOM 686 C C . HIS A 1 97 ? 15.017 5.586 5.777 1.00 68.88 97 HIS A C 1
ATOM 688 O O . HIS A 1 97 ? 13.961 5.248 6.311 1.00 68.88 97 HIS A O 1
ATOM 694 N N . GLU A 1 98 ? 15.943 4.691 5.420 1.00 70.50 98 GLU A N 1
ATOM 695 C CA . GLU A 1 98 ? 15.793 3.235 5.574 1.00 70.50 98 GLU A CA 1
ATOM 696 C C . GLU A 1 98 ? 15.630 2.791 7.039 1.00 70.50 98 GLU A C 1
ATOM 698 O O . GLU A 1 98 ? 14.980 1.789 7.321 1.00 70.50 98 GLU A O 1
ATOM 703 N N . SER A 1 99 ? 16.124 3.583 7.996 1.00 66.62 99 SER A N 1
ATOM 704 C CA . SER A 1 99 ? 15.921 3.346 9.432 1.00 66.62 99 SER A CA 1
ATOM 705 C C . SER A 1 99 ? 14.456 3.417 9.876 1.00 66.62 99 SER A C 1
ATOM 707 O O . SER A 1 99 ? 14.140 2.976 10.976 1.00 66.62 99 SER A O 1
ATOM 709 N N . SER A 1 100 ? 13.564 3.955 9.039 1.00 79.88 100 SER A N 1
ATOM 710 C CA . SER A 1 100 ? 12.122 4.013 9.302 1.00 79.88 100 SER A CA 1
ATOM 711 C C . SER A 1 100 ? 11.333 2.875 8.647 1.00 79.88 100 SER A C 1
ATOM 713 O O . SER A 1 100 ? 10.101 2.884 8.679 1.00 79.88 100 SER A O 1
ATOM 715 N N . LEU A 1 101 ? 12.025 1.886 8.063 1.00 85.44 101 LEU A N 1
ATOM 716 C CA . LEU A 1 101 ? 11.390 0.653 7.611 1.00 85.44 101 LEU A CA 1
ATOM 717 C C . LEU A 1 101 ? 10.722 -0.059 8.785 1.00 85.44 101 LEU A C 1
ATOM 719 O O . LEU A 1 101 ? 11.331 -0.275 9.835 1.00 85.44 101 LEU A O 1
ATOM 723 N N . ARG A 1 102 ? 9.478 -0.476 8.563 1.00 89.75 102 ARG A N 1
ATOM 724 C CA . ARG A 1 102 ? 8.711 -1.285 9.508 1.00 89.75 102 ARG A CA 1
ATOM 725 C C . ARG A 1 102 ? 8.427 -2.653 8.916 1.00 89.75 102 ARG A C 1
ATOM 727 O O . ARG A 1 102 ? 8.461 -2.849 7.700 1.00 89.75 102 ARG A O 1
ATOM 734 N N . PHE A 1 103 ? 8.157 -3.600 9.798 1.00 93.69 103 PHE A N 1
ATOM 735 C CA . PHE A 1 103 ? 7.957 -4.997 9.453 1.00 93.69 103 PHE A CA 1
ATOM 736 C C . PHE A 1 103 ? 6.635 -5.460 10.042 1.00 93.69 103 PHE A C 1
ATOM 738 O O . PHE A 1 103 ? 6.478 -5.468 11.260 1.00 93.69 103 PHE A O 1
ATOM 745 N N . LEU A 1 104 ? 5.705 -5.853 9.179 1.00 93.81 104 LEU A N 1
ATOM 746 C CA . LEU A 1 104 ? 4.466 -6.493 9.595 1.00 93.81 104 LEU A CA 1
ATOM 747 C C . LEU A 1 104 ? 4.621 -8.006 9.550 1.00 93.81 104 LEU A C 1
ATOM 749 O O . LEU A 1 104 ? 5.230 -8.513 8.607 1.00 93.81 104 LEU A O 1
ATOM 753 N N . PRO A 1 105 ? 4.036 -8.749 10.500 1.00 95.81 105 PRO A N 1
ATOM 754 C CA . PRO A 1 105 ? 3.820 -10.174 10.317 1.00 95.81 105 PRO A CA 1
ATOM 755 C C . PRO A 1 105 ? 3.103 -10.463 8.992 1.00 95.81 105 PRO A C 1
ATOM 757 O O . PRO A 1 105 ? 2.303 -9.658 8.504 1.00 95.81 105 PRO A O 1
ATOM 760 N N . ASP A 1 106 ? 3.376 -11.632 8.423 1.00 95.44 106 ASP A N 1
ATOM 761 C CA . ASP A 1 106 ? 2.579 -12.148 7.313 1.00 95.44 106 ASP A CA 1
ATOM 762 C C . ASP A 1 106 ? 1.094 -12.221 7.722 1.00 95.44 106 ASP A C 1
ATOM 764 O O . ASP A 1 106 ? 0.780 -12.376 8.905 1.00 95.44 106 ASP A O 1
ATOM 768 N N . ASP A 1 107 ? 0.179 -12.074 6.765 1.00 95.44 107 ASP A N 1
ATOM 769 C CA . ASP A 1 107 ? -1.276 -12.055 6.993 1.00 95.44 107 ASP A CA 1
ATOM 770 C C . ASP A 1 107 ? -1.840 -10.891 7.828 1.00 95.44 107 ASP A C 1
ATOM 772 O O . ASP A 1 107 ? -3.029 -10.906 8.185 1.00 95.44 107 ASP A O 1
ATOM 776 N N . THR A 1 108 ? -1.040 -9.858 8.110 1.00 96.06 108 THR A N 1
ATOM 777 C CA . THR A 1 108 ? -1.502 -8.703 8.895 1.00 96.06 108 THR A CA 1
ATOM 778 C C . THR A 1 108 ? -2.645 -7.966 8.180 1.00 96.06 108 THR A C 1
ATOM 780 O O . THR A 1 108 ? -2.516 -7.632 6.996 1.00 96.06 108 THR A O 1
ATOM 783 N N . PRO A 1 109 ? -3.770 -7.693 8.871 1.00 95.81 109 PRO A N 1
ATOM 784 C CA . PRO A 1 109 ? -4.887 -6.959 8.296 1.00 95.81 109 PRO A CA 1
ATOM 785 C C . PRO A 1 109 ? -4.558 -5.467 8.141 1.00 95.81 109 PRO A C 1
ATOM 787 O O . PRO A 1 109 ? -4.102 -4.805 9.074 1.00 95.81 109 PRO A O 1
ATOM 790 N N . VAL A 1 110 ? -4.845 -4.921 6.964 1.00 96.00 110 VAL A N 1
ATOM 791 C CA . VAL A 1 110 ? -4.610 -3.523 6.604 1.00 96.00 110 VAL A CA 1
ATOM 792 C C . VAL A 1 110 ? -5.804 -2.928 5.859 1.00 96.00 110 VAL A C 1
ATOM 794 O O . VAL A 1 110 ? -6.534 -3.609 5.138 1.00 96.00 110 VAL A O 1
ATOM 797 N N . ARG A 1 111 ? -6.002 -1.622 6.007 1.00 96.00 111 ARG A N 1
ATOM 798 C CA . ARG A 1 111 ? -6.913 -0.816 5.193 1.00 96.00 111 ARG A CA 1
ATOM 799 C C . ARG A 1 111 ? -6.108 -0.123 4.106 1.00 96.00 111 ARG A C 1
ATOM 801 O O . ARG A 1 111 ? -5.174 0.617 4.403 1.00 96.00 111 ARG A O 1
ATOM 808 N N . MET A 1 112 ? -6.479 -0.344 2.852 1.00 96.00 112 MET A N 1
ATOM 809 C CA . MET A 1 112 ? -5.914 0.402 1.730 1.00 96.00 112 MET A CA 1
ATOM 810 C C . MET A 1 112 ? -6.536 1.802 1.704 1.00 96.00 112 MET A C 1
ATOM 812 O O . MET A 1 112 ? -7.758 1.931 1.776 1.00 96.00 112 MET A O 1
ATOM 816 N N . TRP A 1 113 ? -5.712 2.844 1.597 1.00 95.75 113 TRP A N 1
ATOM 817 C CA . TRP A 1 113 ? -6.176 4.235 1.643 1.00 95.75 113 TRP A CA 1
ATOM 818 C C . TRP A 1 113 ? -6.100 4.942 0.289 1.00 95.75 113 TRP A C 1
ATOM 820 O O . TRP A 1 113 ? -7.064 5.573 -0.151 1.00 95.75 113 TRP A O 1
ATOM 830 N N . CYS A 1 114 ? -4.950 4.840 -0.375 1.00 96.94 114 CYS A N 1
ATOM 831 C CA . CYS A 1 114 ? -4.706 5.389 -1.705 1.00 96.94 114 CYS A CA 1
ATOM 832 C C . CYS A 1 114 ? -3.598 4.601 -2.418 1.00 96.94 114 CYS A C 1
ATOM 834 O O . CYS A 1 114 ? -2.916 3.783 -1.793 1.00 96.94 114 CYS A O 1
ATOM 836 N N . TRP A 1 115 ? -3.413 4.827 -3.719 1.00 97.00 115 TRP A N 1
ATOM 837 C CA . TRP A 1 115 ? -2.325 4.227 -4.498 1.00 97.00 115 TRP A CA 1
ATOM 838 C C . TRP A 1 115 ? -1.454 5.277 -5.182 1.00 97.00 115 TRP A C 1
ATOM 840 O O . TRP A 1 115 ? -1.897 6.384 -5.460 1.00 97.00 115 TRP A O 1
ATOM 850 N N . THR A 1 116 ? -0.213 4.933 -5.483 1.00 95.50 116 THR A N 1
ATOM 851 C CA . THR A 1 116 ? 0.674 5.749 -6.315 1.00 95.50 116 THR A CA 1
ATOM 852 C C . THR A 1 116 ? 1.598 4.832 -7.101 1.00 95.50 116 THR A C 1
ATOM 854 O O . THR A 1 116 ? 1.914 3.731 -6.643 1.00 95.50 116 THR A O 1
ATOM 857 N N . ASP A 1 117 ? 2.024 5.263 -8.282 1.00 94.38 117 ASP A N 1
ATOM 858 C CA . ASP A 1 117 ? 3.039 4.544 -9.042 1.00 94.38 117 ASP A CA 1
ATOM 859 C C . ASP A 1 117 ? 4.425 5.099 -8.692 1.00 94.38 117 ASP A C 1
ATOM 861 O O . ASP A 1 117 ? 4.668 6.305 -8.696 1.00 94.38 117 ASP A O 1
ATOM 865 N N . GLY A 1 118 ? 5.350 4.200 -8.381 1.00 89.12 118 GLY A N 1
ATOM 866 C CA . GLY A 1 118 ? 6.734 4.503 -8.045 1.00 89.12 118 GLY A CA 1
ATOM 867 C C . GLY A 1 118 ? 7.690 3.524 -8.714 1.00 89.12 118 GLY A C 1
ATOM 868 O O . GLY A 1 118 ? 7.320 2.743 -9.589 1.00 89.12 118 GLY A O 1
ATOM 869 N N . THR A 1 119 ? 8.952 3.544 -8.307 1.00 89.00 119 THR A N 1
ATOM 870 C CA . THR A 1 119 ? 9.921 2.567 -8.810 1.00 89.00 119 THR A CA 1
ATOM 871 C C . THR A 1 119 ? 9.609 1.185 -8.230 1.00 89.00 119 THR A C 1
ATOM 873 O O . THR A 1 119 ? 9.385 1.045 -7.024 1.00 89.00 119 THR A O 1
ATOM 876 N N . ALA A 1 120 ? 9.573 0.166 -9.088 1.00 87.00 120 ALA A N 1
ATOM 877 C CA . ALA A 1 120 ? 9.388 -1.221 -8.675 1.00 87.00 120 ALA A CA 1
ATOM 878 C C . ALA A 1 120 ? 10.550 -1.678 -7.763 1.00 87.00 120 ALA A C 1
ATOM 880 O O . ALA A 1 120 ? 11.676 -1.201 -7.930 1.00 87.00 120 ALA A O 1
ATOM 881 N N . PRO A 1 121 ? 10.325 -2.594 -6.807 1.00 86.00 121 PRO A N 1
ATOM 882 C CA . PRO A 1 121 ? 11.410 -3.274 -6.105 1.00 86.00 121 PRO A CA 1
ATOM 883 C C . PRO A 1 121 ? 12.331 -4.024 -7.080 1.00 86.00 121 PRO A C 1
ATOM 885 O O . PRO A 1 121 ? 11.852 -4.558 -8.076 1.00 86.00 121 PRO A O 1
ATOM 888 N N . ASP A 1 122 ? 13.621 -4.154 -6.752 1.00 85.38 122 ASP A N 1
ATOM 889 C CA . ASP A 1 122 ? 14.629 -4.788 -7.628 1.00 85.38 122 ASP A CA 1
ATOM 890 C C . ASP A 1 122 ? 14.287 -6.232 -8.039 1.00 85.38 122 ASP A C 1
ATOM 892 O O . ASP A 1 122 ? 14.738 -6.727 -9.067 1.00 85.38 122 ASP A O 1
ATOM 896 N N . THR A 1 123 ? 13.474 -6.923 -7.239 1.00 86.50 123 THR A N 1
ATOM 897 C CA . THR A 1 123 ? 13.017 -8.295 -7.499 1.00 86.50 123 THR A CA 1
ATOM 898 C C . THR A 1 123 ? 11.797 -8.373 -8.422 1.00 86.50 123 THR A C 1
ATOM 900 O O . THR A 1 123 ? 11.280 -9.467 -8.656 1.00 86.50 123 THR A O 1
ATOM 903 N N . ARG A 1 124 ? 11.292 -7.240 -8.925 1.00 86.44 124 ARG A N 1
ATOM 904 C CA . ARG A 1 124 ? 10.049 -7.144 -9.704 1.00 86.44 124 ARG A CA 1
ATOM 905 C C . ARG A 1 124 ? 10.290 -6.542 -11.083 1.00 86.44 124 ARG A C 1
ATOM 907 O O . ARG A 1 124 ? 11.271 -5.847 -11.332 1.00 86.44 124 ARG A O 1
ATOM 914 N N . ALA A 1 125 ? 9.365 -6.824 -11.999 1.00 89.56 125 ALA A N 1
ATOM 915 C CA . ALA A 1 125 ? 9.399 -6.243 -13.333 1.00 89.56 125 ALA A CA 1
ATOM 916 C C . ALA A 1 125 ? 9.252 -4.711 -13.243 1.00 89.56 125 ALA A C 1
ATOM 918 O O . ALA A 1 125 ? 8.405 -4.238 -12.486 1.00 89.56 125 ALA A O 1
ATOM 919 N N . PRO A 1 126 ? 9.971 -3.919 -14.059 1.00 86.62 126 PRO A N 1
ATOM 920 C CA . PRO A 1 126 ? 9.850 -2.460 -14.047 1.00 86.62 126 PRO A CA 1
ATOM 921 C C . PRO A 1 126 ? 8.444 -1.929 -14.354 1.00 86.62 126 PRO A C 1
ATOM 923 O O . PRO A 1 126 ? 8.180 -0.757 -14.112 1.00 86.62 126 PRO A O 1
ATOM 926 N N . SER A 1 127 ? 7.559 -2.751 -14.924 1.00 88.06 127 SER A N 1
ATOM 927 C CA . SER A 1 127 ? 6.147 -2.427 -15.155 1.00 88.06 127 SER A CA 1
ATOM 928 C C . SER A 1 127 ? 5.282 -2.528 -13.894 1.00 88.06 127 SER A C 1
ATOM 930 O O . SER A 1 127 ? 4.206 -1.941 -13.861 1.00 88.06 127 SER A O 1
ATOM 932 N N . ASP A 1 128 ? 5.728 -3.251 -12.866 1.00 89.94 128 ASP A N 1
ATOM 933 C CA . ASP A 1 128 ? 5.012 -3.429 -11.602 1.00 89.94 128 ASP A CA 1
ATOM 934 C C . ASP A 1 128 ? 5.364 -2.282 -10.648 1.00 89.94 128 ASP A C 1
ATOM 936 O O . ASP A 1 128 ? 6.205 -2.392 -9.761 1.00 89.94 128 ASP A O 1
ATOM 940 N N . LYS A 1 129 ? 4.799 -1.111 -10.940 1.00 93.00 129 LYS A N 1
ATOM 941 C CA . LYS A 1 129 ? 5.153 0.158 -10.290 1.00 93.00 129 LYS A CA 1
ATOM 942 C C . LYS A 1 129 ? 4.238 0.526 -9.135 1.00 93.00 129 LYS A C 1
ATOM 944 O O . LYS A 1 129 ? 4.468 1.540 -8.484 1.00 93.00 129 LYS A O 1
ATOM 949 N N . ARG A 1 130 ? 3.176 -0.240 -8.897 1.00 95.31 130 ARG A N 1
ATOM 950 C CA . ARG A 1 130 ? 2.079 0.207 -8.041 1.00 95.31 130 ARG A CA 1
ATOM 951 C C . ARG A 1 130 ? 2.387 -0.011 -6.566 1.00 95.31 130 ARG A C 1
ATOM 953 O O . ARG A 1 130 ? 2.688 -1.123 -6.132 1.00 95.31 130 ARG A O 1
ATOM 960 N N . TRP A 1 131 ? 2.215 1.048 -5.787 1.00 95.88 131 TRP A N 1
ATOM 961 C CA . TRP A 1 131 ? 2.307 1.054 -4.333 1.00 95.88 131 TRP A CA 1
ATOM 962 C C . TRP A 1 131 ? 0.972 1.476 -3.731 1.00 95.88 131 TRP A C 1
ATOM 964 O O . TRP A 1 131 ? 0.315 2.390 -4.227 1.00 95.88 131 TRP A O 1
ATOM 974 N N . PHE A 1 132 ? 0.587 0.837 -2.635 1.00 96.69 132 PHE A N 1
ATOM 975 C CA . PHE A 1 132 ? -0.567 1.222 -1.837 1.00 96.69 132 PHE A CA 1
ATOM 976 C C . PHE A 1 132 ? -0.099 1.857 -0.538 1.00 96.69 132 PHE A C 1
ATOM 978 O O . PHE A 1 132 ? 0.745 1.293 0.157 1.00 96.69 132 PHE A O 1
ATOM 985 N N . TYR A 1 133 ? -0.669 3.010 -0.198 1.00 96.00 133 TYR A N 1
ATOM 986 C CA . TYR A 1 133 ? -0.598 3.527 1.159 1.00 96.00 133 TYR A CA 1
ATOM 987 C C . TYR A 1 133 ? -1.620 2.769 1.999 1.00 96.00 133 TYR A C 1
ATOM 989 O O . TYR A 1 133 ? -2.826 2.813 1.721 1.00 96.00 133 TYR A O 1
ATOM 997 N N . VAL A 1 134 ? -1.132 2.030 2.984 1.00 96.19 134 VAL A N 1
ATOM 998 C CA . VAL A 1 134 ? -1.943 1.183 3.851 1.00 96.19 134 VAL A CA 1
ATOM 999 C C . VAL A 1 134 ? -1.862 1.672 5.285 1.00 96.19 134 VAL A C 1
ATOM 1001 O O . VAL A 1 134 ? -0.837 2.202 5.710 1.00 96.19 134 VAL A O 1
ATOM 1004 N N . ILE A 1 135 ? -2.952 1.475 6.016 1.00 95.19 135 ILE A N 1
ATOM 1005 C CA . ILE A 1 135 ? -3.059 1.739 7.447 1.00 95.19 135 ILE A CA 1
ATOM 1006 C C . ILE A 1 135 ? -3.382 0.410 8.118 1.00 95.19 135 ILE A C 1
ATOM 1008 O O . ILE A 1 135 ? -4.344 -0.256 7.733 1.00 95.19 135 ILE A O 1
ATOM 1012 N N . GLU A 1 136 ? -2.603 0.019 9.112 1.00 94.38 136 GLU A N 1
ATOM 1013 C CA . GLU A 1 136 ? -2.870 -1.146 9.944 1.00 94.38 136 GLU A CA 1
ATOM 1014 C C . GLU A 1 136 ? -4.297 -1.100 10.516 1.00 94.38 136 GLU A C 1
ATOM 1016 O O . GLU A 1 136 ? -4.738 -0.090 11.081 1.00 94.38 136 GLU A O 1
ATOM 1021 N N . ALA A 1 137 ? -5.054 -2.176 10.286 1.00 92.31 137 ALA A N 1
ATOM 1022 C CA . ALA A 1 137 ? -6.449 -2.275 10.696 1.00 92.31 137 ALA A CA 1
ATOM 1023 C C . ALA A 1 137 ? -6.571 -2.683 12.172 1.00 92.31 137 ALA A C 1
ATOM 1025 O O . ALA A 1 137 ? -5.614 -3.129 12.801 1.00 92.31 137 ALA A O 1
ATOM 1026 N N . ASP A 1 138 ? -7.778 -2.572 12.725 1.00 89.00 138 ASP A N 1
ATOM 1027 C CA . ASP A 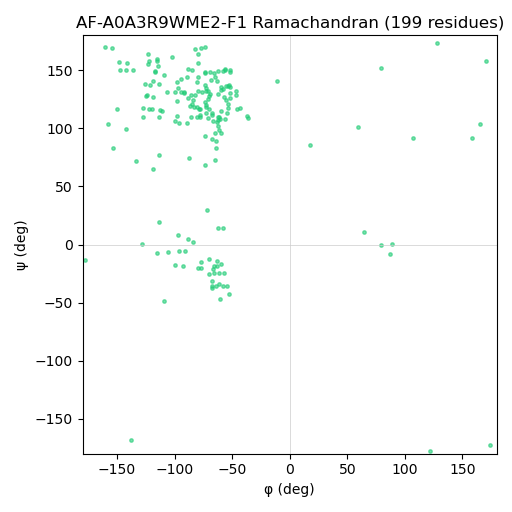1 138 ? -8.041 -3.013 14.093 1.00 89.00 138 ASP A CA 1
ATOM 1028 C C . ASP A 1 138 ? -7.740 -4.515 14.248 1.00 89.00 138 ASP A C 1
ATOM 1030 O O . ASP A 1 138 ? -8.096 -5.332 13.394 1.00 89.00 138 ASP A O 1
ATOM 1034 N N . GLY A 1 139 ? -7.055 -4.878 15.336 1.00 83.31 139 GLY A N 1
ATOM 1035 C CA . GLY A 1 139 ? -6.584 -6.245 15.585 1.00 83.31 139 GLY A CA 1
ATOM 1036 C C . GLY A 1 139 ? -5.198 -6.572 15.015 1.00 83.31 139 GLY A C 1
ATOM 1037 O O . GLY A 1 139 ? -4.739 -7.701 15.192 1.00 83.31 139 GLY A O 1
ATOM 1038 N N . SER A 1 140 ? -4.517 -5.624 14.362 1.00 88.62 140 SER A N 1
ATOM 1039 C CA . SER A 1 140 ? -3.091 -5.749 14.034 1.00 88.62 140 SER A CA 1
ATOM 1040 C C . SER A 1 140 ? -2.189 -5.482 15.261 1.00 88.62 140 SER A C 1
ATOM 1042 O O . SER A 1 140 ? -2.678 -5.011 16.293 1.00 88.62 140 SER A O 1
ATOM 1044 N N . PRO A 1 141 ? -0.871 -5.766 15.186 1.00 87.69 141 PRO A N 1
ATOM 1045 C CA . PRO A 1 141 ? 0.073 -5.441 16.259 1.00 87.69 141 PRO A CA 1
ATOM 1046 C C . PRO A 1 141 ? 0.181 -3.939 16.569 1.00 87.69 141 PRO A C 1
ATOM 1048 O O . PRO A 1 141 ? 0.358 -3.582 17.737 1.00 87.69 141 PRO A O 1
ATOM 1051 N N . HIS A 1 142 ? 0.058 -3.069 15.556 1.00 86.81 142 HIS A N 1
ATOM 1052 C CA . HIS A 1 142 ? 0.153 -1.615 15.709 1.00 86.81 142 HIS A CA 1
ATOM 1053 C C . HIS A 1 142 ? -0.983 -0.879 14.964 1.00 86.81 142 HIS A C 1
ATOM 1055 O O . HIS A 1 142 ? -0.752 -0.224 13.944 1.00 86.81 142 HIS A O 1
ATOM 1061 N N . PRO A 1 143 ? -2.235 -0.946 15.458 1.00 86.75 143 PRO A N 1
ATOM 1062 C CA . PRO A 1 143 ? -3.375 -0.343 14.772 1.00 86.75 143 PRO A CA 1
ATOM 1063 C C . PRO A 1 143 ? -3.188 1.161 14.542 1.00 86.75 143 PRO A C 1
ATOM 1065 O O . PRO A 1 143 ? -2.817 1.902 15.454 1.00 86.75 143 PRO A O 1
ATOM 1068 N N . GLY A 1 144 ? -3.482 1.619 13.322 1.00 86.25 144 GLY A N 1
ATOM 1069 C CA . GLY A 1 144 ? -3.344 3.025 12.929 1.00 86.25 144 GLY A CA 1
ATOM 1070 C C . GLY A 1 144 ? -1.961 3.421 12.410 1.00 86.25 144 GLY A C 1
ATOM 1071 O O . GLY A 1 144 ? -1.819 4.520 11.873 1.00 86.25 144 GLY A O 1
ATOM 1072 N N . GLU A 1 145 ? -0.955 2.551 12.502 1.00 90.25 145 GLU A N 1
ATOM 1073 C CA . GLU A 1 145 ? 0.310 2.789 11.810 1.00 90.25 145 GLU A CA 1
ATOM 1074 C C . GLU A 1 145 ? 0.146 2.660 10.298 1.00 90.25 145 GLU A C 1
ATOM 1076 O O . GLU A 1 145 ? -0.694 1.909 9.806 1.00 90.25 145 GLU A O 1
ATOM 1081 N N . ALA A 1 146 ? 0.936 3.425 9.547 1.00 92.44 146 ALA A N 1
ATOM 1082 C CA . ALA A 1 146 ? 0.750 3.544 8.113 1.00 92.44 146 ALA A CA 1
ATOM 1083 C C . ALA A 1 146 ? 2.068 3.590 7.343 1.00 92.44 146 ALA A C 1
ATOM 1085 O O . ALA A 1 146 ? 3.114 3.998 7.857 1.00 92.44 146 ALA A O 1
ATOM 1086 N N . GLY A 1 147 ? 1.994 3.206 6.074 1.00 93.81 147 GLY A N 1
ATOM 1087 C CA . GLY A 1 147 ? 3.086 3.350 5.124 1.00 93.81 147 GLY A CA 1
ATOM 1088 C C . GLY A 1 147 ? 2.773 2.695 3.786 1.00 93.81 147 GLY A C 1
ATOM 1089 O O . GLY A 1 147 ? 1.655 2.261 3.523 1.00 93.81 147 GLY A O 1
ATOM 1090 N N . TYR A 1 148 ? 3.774 2.641 2.919 1.00 95.25 148 TYR A N 1
ATOM 1091 C CA . TYR A 1 148 ? 3.660 2.105 1.573 1.00 95.25 148 TYR A CA 1
ATOM 1092 C C . TYR A 1 148 ? 4.003 0.619 1.527 1.00 95.25 148 TYR A C 1
ATOM 1094 O O . TYR A 1 148 ? 5.056 0.187 2.006 1.00 95.25 148 TYR A O 1
ATOM 1102 N N . VAL A 1 149 ? 3.126 -0.141 0.878 1.00 95.69 149 VAL A N 1
ATOM 1103 C CA . VAL A 1 149 ? 3.293 -1.558 0.551 1.00 95.69 149 VAL A CA 1
ATOM 1104 C C . VAL A 1 149 ? 3.193 -1.722 -0.957 1.00 95.69 149 VAL A C 1
ATOM 1106 O O . VAL A 1 149 ? 2.350 -1.113 -1.613 1.00 95.69 149 VAL A O 1
ATOM 1109 N N . HIS A 1 150 ? 4.079 -2.531 -1.525 1.00 95.56 150 HIS A N 1
ATOM 1110 C CA . HIS A 1 150 ? 4.061 -2.816 -2.952 1.00 95.56 150 HIS A CA 1
ATOM 1111 C C . HIS A 1 150 ? 2.830 -3.655 -3.324 1.00 95.56 150 HIS A C 1
ATOM 1113 O O . HIS A 1 150 ? 2.468 -4.567 -2.582 1.00 95.56 150 HIS A O 1
ATOM 1119 N N . SER A 1 151 ? 2.208 -3.392 -4.475 1.00 96.19 151 SER A N 1
ATOM 1120 C CA . SER A 1 151 ? 0.932 -4.017 -4.856 1.00 96.19 151 SER A CA 1
ATOM 1121 C C . SER A 1 151 ? 0.976 -5.546 -4.894 1.00 96.19 151 SER A C 1
ATOM 1123 O O . SER A 1 151 ? 0.020 -6.192 -4.475 1.00 96.19 151 SER A O 1
ATOM 1125 N N . ALA A 1 152 ? 2.105 -6.127 -5.305 1.00 94.94 152 ALA A N 1
ATOM 1126 C CA . ALA A 1 152 ? 2.299 -7.576 -5.340 1.00 94.94 152 ALA A CA 1
ATOM 1127 C C . ALA A 1 152 ? 2.242 -8.257 -3.957 1.00 94.94 152 ALA A C 1
ATOM 1129 O O . ALA A 1 152 ? 2.038 -9.464 -3.888 1.00 94.94 152 ALA A O 1
ATOM 1130 N N . LEU A 1 153 ? 2.407 -7.495 -2.869 1.00 95.94 153 LEU A N 1
ATOM 1131 C CA . LEU A 1 153 ? 2.324 -7.990 -1.490 1.00 95.94 153 LEU A CA 1
ATOM 1132 C C . LEU A 1 153 ? 0.890 -7.940 -0.941 1.00 95.94 153 LEU A C 1
ATOM 1134 O O . LEU A 1 153 ? 0.674 -8.206 0.236 1.00 95.94 153 LEU A O 1
ATOM 1138 N N . ILE A 1 154 ? -0.097 -7.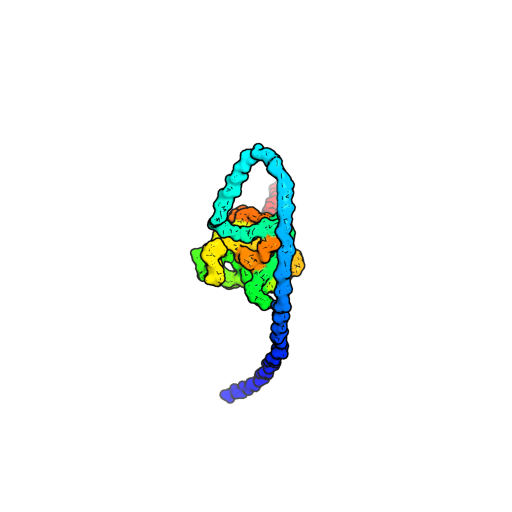576 -1.763 1.00 96.25 154 ILE A N 1
ATOM 1139 C CA . ILE A 1 154 ? -1.522 -7.667 -1.434 1.00 96.25 154 ILE A CA 1
ATOM 1140 C C . ILE A 1 154 ? -2.170 -8.557 -2.500 1.00 96.25 154 ILE A C 1
ATOM 1142 O O . ILE A 1 154 ? -2.172 -8.173 -3.676 1.00 96.25 154 ILE A O 1
ATOM 1146 N N . PRO A 1 155 ? -2.731 -9.727 -2.138 1.00 95.31 155 PRO A N 1
ATOM 1147 C CA . PRO A 1 155 ? -3.380 -10.611 -3.099 1.00 95.31 155 PRO A CA 1
ATOM 1148 C C . PRO A 1 155 ? -4.422 -9.863 -3.929 1.00 95.31 155 PRO A C 1
ATOM 1150 O O . PRO A 1 155 ? -5.229 -9.119 -3.379 1.00 95.31 155 PRO A O 1
ATOM 1153 N N . THR A 1 156 ? -4.455 -10.081 -5.245 1.00 93.50 156 THR A N 1
ATOM 1154 C CA . THR A 1 156 ? -5.372 -9.369 -6.156 1.00 93.50 156 THR A CA 1
ATOM 1155 C C . THR A 1 156 ? -6.839 -9.489 -5.733 1.00 93.50 156 THR A C 1
ATOM 1157 O O . THR A 1 156 ? -7.580 -8.515 -5.806 1.00 93.50 156 THR A O 1
ATOM 1160 N N . ALA A 1 157 ? -7.243 -10.647 -5.195 1.00 93.12 157 ALA A N 1
ATOM 1161 C CA . ALA A 1 157 ? -8.591 -10.877 -4.670 1.00 93.12 157 ALA A CA 1
ATOM 1162 C C . ALA A 1 157 ? -8.940 -10.033 -3.423 1.00 93.12 157 ALA A C 1
ATOM 1164 O O . ALA A 1 157 ? -10.115 -9.890 -3.081 1.00 93.12 157 ALA A O 1
ATOM 1165 N N . GLU A 1 158 ? -7.933 -9.491 -2.741 1.00 96.00 158 GLU A N 1
ATOM 1166 C CA . GLU A 1 158 ? -8.069 -8.646 -1.556 1.00 96.00 158 GLU A CA 1
ATOM 1167 C C . GLU A 1 158 ? -7.795 -7.167 -1.846 1.00 96.00 158 GLU A C 1
ATOM 1169 O O . GLU A 1 158 ? -8.013 -6.334 -0.967 1.00 96.00 158 GLU A O 1
ATOM 1174 N N . GLN A 1 159 ? -7.356 -6.818 -3.059 1.00 96.00 159 GLN A N 1
ATOM 1175 C CA . GLN A 1 159 ? -7.110 -5.429 -3.426 1.00 96.00 159 GLN A CA 1
ATOM 1176 C C . GLN A 1 159 ? -8.427 -4.657 -3.540 1.00 96.00 159 GLN A C 1
ATOM 1178 O O . GLN A 1 159 ? -9.358 -5.042 -4.255 1.00 96.00 159 GLN A O 1
ATOM 1183 N N . VAL A 1 160 ? -8.480 -3.532 -2.835 1.00 95.19 160 VAL A N 1
ATOM 1184 C CA . VAL A 1 160 ? -9.605 -2.602 -2.817 1.00 95.19 160 VAL A CA 1
ATOM 1185 C C . VAL A 1 160 ? -9.326 -1.442 -3.769 1.00 95.19 160 VAL A C 1
ATOM 1187 O O . VAL A 1 160 ? -8.210 -0.923 -3.837 1.00 95.19 160 VAL A O 1
ATOM 1190 N N . ARG A 1 161 ? -10.357 -1.006 -4.499 1.00 95.31 161 ARG A N 1
ATOM 1191 C CA . ARG A 1 161 ? -10.311 0.202 -5.324 1.00 95.31 161 ARG A CA 1
ATOM 1192 C C . ARG A 1 161 ? -10.190 1.413 -4.418 1.00 95.31 161 ARG A C 1
ATOM 1194 O O . ARG A 1 161 ? -11.150 1.830 -3.779 1.00 95.31 161 ARG A O 1
ATOM 1201 N N . VAL A 1 162 ? -8.994 1.974 -4.400 1.00 95.44 162 VAL A N 1
ATOM 1202 C CA . VAL A 1 162 ? -8.677 3.215 -3.706 1.00 95.44 162 VAL A CA 1
ATOM 1203 C C . VAL A 1 162 ? -8.310 4.283 -4.734 1.00 95.44 162 VAL A C 1
ATOM 1205 O O . VAL A 1 162 ? -7.897 3.946 -5.845 1.00 95.44 162 VAL A O 1
ATOM 1208 N N . PRO A 1 163 ? -8.505 5.568 -4.426 1.00 96.19 163 PRO A N 1
ATOM 1209 C CA . PRO A 1 163 ? -8.083 6.649 -5.308 1.00 96.19 163 PRO A CA 1
ATOM 1210 C C . PRO A 1 163 ? -6.563 6.828 -5.283 1.00 96.19 163 PRO A C 1
ATOM 1212 O O . PRO A 1 163 ? -5.864 6.259 -4.445 1.00 96.19 163 PRO A O 1
ATOM 1215 N N . GLU A 1 164 ? -6.051 7.637 -6.203 1.00 96.56 164 GLU A N 1
ATOM 1216 C CA . GLU A 1 164 ? -4.635 7.996 -6.231 1.00 96.56 164 GLU A CA 1
ATOM 1217 C C . GLU A 1 164 ? -4.245 8.824 -4.991 1.00 96.56 164 GLU A C 1
ATOM 1219 O O . GLU A 1 164 ? -5.055 9.570 -4.426 1.00 96.56 164 GLU A O 1
ATOM 1224 N N . CYS A 1 165 ? -3.007 8.667 -4.531 1.00 95.50 165 CYS A N 1
ATOM 1225 C CA . CYS A 1 165 ? -2.462 9.397 -3.402 1.00 95.50 165 CYS A CA 1
ATOM 1226 C C . CYS A 1 165 ? -2.185 10.845 -3.799 1.00 95.50 165 CYS A C 1
ATOM 1228 O O . CYS A 1 165 ? -1.389 11.130 -4.688 1.00 95.50 165 CYS A O 1
ATOM 1230 N N . THR A 1 166 ? -2.800 11.765 -3.066 1.00 93.75 166 THR A N 1
ATOM 1231 C CA . THR A 1 166 ? -2.501 13.196 -3.112 1.00 93.75 166 THR A CA 1
ATOM 1232 C C . THR A 1 166 ? -1.948 13.635 -1.762 1.00 93.75 166 THR A C 1
ATOM 1234 O O . THR A 1 166 ? -2.203 12.989 -0.741 1.00 93.75 166 THR A O 1
ATOM 1237 N N . THR A 1 167 ? -1.234 14.762 -1.721 1.00 88.69 167 THR A N 1
ATOM 1238 C CA . THR A 1 167 ? -0.759 15.351 -0.456 1.00 88.69 167 THR A CA 1
ATOM 1239 C C . THR A 1 167 ? -1.902 15.528 0.543 1.00 88.69 167 THR A C 1
ATOM 1241 O O . THR A 1 167 ? -1.757 15.181 1.710 1.00 88.69 167 THR A O 1
ATOM 1244 N N . GLN A 1 168 ? -3.065 15.992 0.075 1.00 91.88 168 GLN A N 1
ATOM 1245 C CA . GLN A 1 168 ? -4.251 16.148 0.914 1.00 91.88 168 GLN A CA 1
ATOM 1246 C C . GLN A 1 168 ? -4.709 14.808 1.508 1.00 91.88 168 GLN A C 1
ATOM 1248 O O . GLN A 1 168 ? -4.919 14.721 2.714 1.00 91.88 168 GLN A O 1
ATOM 1253 N N . ARG A 1 169 ? -4.794 13.742 0.703 1.00 91.50 169 ARG A N 1
ATOM 1254 C CA . ARG A 1 169 ? -5.198 12.420 1.207 1.00 91.50 169 ARG A CA 1
ATOM 1255 C C . ARG A 1 169 ? -4.222 11.830 2.211 1.00 91.50 169 ARG A C 1
ATOM 1257 O O . ARG A 1 169 ? -4.659 11.147 3.132 1.00 91.50 169 ARG A O 1
ATOM 1264 N N . LEU A 1 170 ? -2.923 12.052 2.032 1.00 89.75 170 LEU A N 1
ATOM 1265 C CA . LEU A 1 170 ? -1.918 11.584 2.988 1.00 89.75 170 LEU A CA 1
ATOM 1266 C C . LEU A 1 170 ? -2.027 12.333 4.324 1.00 89.75 170 LEU A C 1
ATOM 1268 O O . LEU A 1 170 ? -1.875 11.718 5.374 1.00 89.75 170 LEU A O 1
ATOM 1272 N N . LEU A 1 171 ? -2.358 13.629 4.293 1.00 88.12 171 LEU A N 1
ATOM 1273 C CA . LEU A 1 171 ? -2.636 14.412 5.502 1.00 88.12 171 LEU A CA 1
ATOM 1274 C C . LEU A 1 171 ? -3.924 13.954 6.206 1.00 88.12 171 LEU A C 1
ATOM 1276 O O . LEU A 1 171 ? -3.962 13.908 7.431 1.00 88.12 171 LEU A O 1
ATOM 1280 N N . GLU A 1 172 ? -4.958 13.572 5.453 1.00 88.81 172 GLU A N 1
ATOM 1281 C CA . GLU A 1 172 ? -6.207 13.020 6.004 1.00 88.81 172 GLU A CA 1
ATOM 1282 C C . GLU A 1 172 ? -6.014 11.637 6.655 1.00 88.81 172 GLU A C 1
ATOM 1284 O O . GLU A 1 172 ? -6.710 11.304 7.613 1.00 88.81 172 GLU A O 1
ATOM 1289 N N . ALA A 1 173 ? -5.067 10.835 6.154 1.00 83.19 173 ALA A N 1
ATOM 1290 C CA . ALA A 1 173 ? -4.795 9.481 6.643 1.00 83.19 173 ALA A CA 1
ATOM 1291 C C . ALA A 1 173 ? -4.158 9.443 8.039 1.00 83.19 173 ALA A C 1
ATOM 1293 O O . ALA A 1 173 ? -4.298 8.450 8.753 1.00 83.19 173 ALA A O 1
ATOM 1294 N N . ALA A 1 174 ? -3.457 10.511 8.421 1.00 67.81 174 ALA A N 1
ATOM 1295 C CA . ALA A 1 174 ? -2.805 10.653 9.712 1.00 67.81 174 ALA A CA 1
ATOM 1296 C C . ALA A 1 174 ? -3.477 11.779 10.510 1.00 67.81 174 ALA A C 1
ATOM 1298 O O . ALA A 1 174 ? -2.917 12.877 10.600 1.00 67.81 174 ALA A O 1
ATOM 1299 N N . PRO A 1 175 ? -4.664 11.552 11.114 1.00 54.94 175 PRO A N 1
ATOM 1300 C CA . PRO A 1 175 ? -5.181 12.487 12.095 1.00 54.94 175 PRO A CA 1
ATOM 1301 C C . PRO A 1 175 ? -4.099 12.678 13.155 1.00 54.94 175 PRO A C 1
ATOM 1303 O O . PRO A 1 175 ? -3.644 11.705 13.762 1.00 54.94 175 PRO A O 1
ATOM 1306 N N . LEU A 1 176 ? -3.654 13.923 13.341 1.00 49.41 176 LEU A N 1
ATOM 1307 C CA . LEU A 1 176 ? -2.745 14.273 14.426 1.00 49.41 176 LEU A CA 1
ATOM 1308 C C . LEU A 1 176 ? -3.283 13.624 15.708 1.00 49.41 176 LEU A C 1
ATOM 1310 O O . LEU A 1 176 ? -4.488 13.731 15.966 1.00 49.41 176 LEU A O 1
ATOM 1314 N N . PRO A 1 177 ? -2.440 12.936 16.500 1.00 47.69 177 PRO A N 1
ATOM 1315 C CA . PRO A 1 177 ? -2.910 12.315 17.724 1.00 47.69 177 PRO A CA 1
ATOM 1316 C C . PRO A 1 177 ? -3.636 13.386 18.550 1.00 47.69 177 PRO A C 1
ATOM 1318 O O . PRO A 1 177 ? -3.128 14.513 18.632 1.00 47.69 177 PRO A O 1
ATOM 1321 N N . PRO A 1 178 ? -4.791 13.082 19.171 1.00 46.50 178 PRO A N 1
ATOM 1322 C CA . PRO A 1 178 ? -5.636 14.067 19.857 1.00 46.50 178 PRO A CA 1
ATOM 1323 C C . PRO A 1 178 ? -4.990 14.784 21.070 1.00 46.50 178 PRO A C 1
ATOM 1325 O O . PRO A 1 178 ? -5.679 15.457 21.824 1.00 46.50 178 PRO A O 1
ATOM 1328 N N . GLY A 1 179 ? -3.666 14.703 21.249 1.00 47.12 179 GLY A N 1
ATOM 1329 C CA . GLY A 1 179 ? -2.868 15.486 22.200 1.00 47.12 179 GLY A CA 1
ATOM 1330 C C . GLY A 1 179 ? -1.843 16.450 21.575 1.00 47.12 179 GLY A C 1
ATOM 1331 O O . GLY A 1 179 ? -1.257 17.249 22.302 1.00 47.12 179 GLY A O 1
ATOM 1332 N N . ALA A 1 180 ? -1.619 16.435 20.254 1.00 44.62 180 ALA A N 1
ATOM 1333 C CA . ALA A 1 180 ? -0.656 17.339 19.602 1.00 44.62 180 ALA A CA 1
ATOM 1334 C C . ALA A 1 180 ? -1.209 18.761 19.374 1.00 44.62 180 ALA A C 1
ATOM 1336 O O . ALA A 1 180 ? -0.444 19.716 19.271 1.00 44.62 180 ALA A O 1
ATOM 1337 N N . ALA A 1 181 ? -2.536 18.932 19.382 1.00 44.50 181 ALA A N 1
ATOM 1338 C CA . ALA A 1 181 ? -3.180 20.247 19.296 1.00 44.50 181 ALA A CA 1
ATOM 1339 C C . ALA A 1 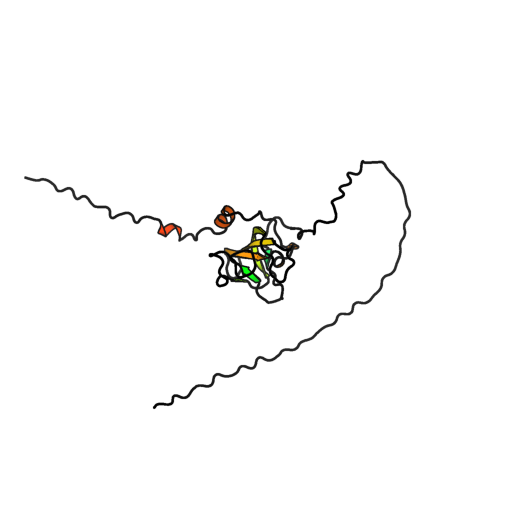181 ? -2.998 21.109 20.568 1.00 44.50 181 ALA A C 1
ATOM 1341 O O . ALA A 1 181 ? -3.256 22.310 20.542 1.00 44.50 181 ALA A O 1
ATOM 1342 N N . GLY A 1 182 ? -2.519 20.530 21.678 1.00 43.66 182 GLY A N 1
ATOM 1343 C CA . GLY A 1 182 ? -2.301 21.250 22.939 1.00 43.66 182 GLY A CA 1
ATOM 1344 C C . GLY A 1 182 ? -1.046 22.131 22.976 1.00 43.66 182 GLY A C 1
ATOM 1345 O O . GLY A 1 182 ? -0.938 22.992 23.843 1.00 43.66 182 GLY A O 1
ATOM 1346 N N . TRP A 1 183 ? -0.107 21.963 22.040 1.00 48.50 183 TRP A N 1
ATOM 1347 C CA . TRP A 1 183 ? 1.198 22.643 22.084 1.00 48.50 183 TRP A CA 1
ATOM 1348 C C . TRP A 1 183 ? 1.209 23.993 21.353 1.00 48.50 183 TRP A C 1
ATOM 1350 O O . TRP A 1 183 ? 2.180 24.738 21.446 1.00 48.50 183 TRP A O 1
ATOM 1360 N N . CYS A 1 184 ? 0.110 24.347 20.681 1.00 44.44 184 CYS A N 1
ATOM 1361 C CA . CYS A 1 184 ? -0.088 25.662 20.067 1.00 44.44 184 CYS A CA 1
ATOM 1362 C C . CYS A 1 184 ? -1.217 26.466 20.725 1.00 44.44 184 CYS A C 1
ATOM 1364 O O . CYS A 1 184 ? -1.711 27.416 20.124 1.00 44.44 184 CYS A O 1
ATOM 1366 N N . THR A 1 185 ? -1.617 26.133 21.958 1.00 50.53 185 THR A N 1
ATOM 1367 C CA . THR A 1 185 ? -2.364 27.107 22.763 1.00 50.53 185 THR A CA 1
ATOM 1368 C C . THR A 1 185 ? -1.334 28.094 23.312 1.00 50.53 185 THR A C 1
ATOM 1370 O O . THR A 1 185 ? -0.526 27.683 24.149 1.00 50.53 185 THR A O 1
ATOM 1373 N N . PRO A 1 186 ? -1.279 29.363 22.857 1.00 49.47 186 PRO A N 1
ATOM 1374 C CA . PRO A 1 186 ? -0.467 30.356 23.543 1.00 49.47 186 PRO A CA 1
ATOM 1375 C C . PRO A 1 186 ? -0.931 30.367 24.997 1.00 49.47 186 PRO A C 1
ATOM 1377 O O . PRO A 1 186 ? -2.128 30.500 25.262 1.00 49.47 186 PRO A O 1
ATOM 1380 N N . ALA A 1 187 ? -0.001 30.153 25.930 1.00 55.09 187 ALA A N 1
ATOM 1381 C CA . ALA A 1 187 ? -0.302 30.255 27.348 1.00 55.09 187 ALA A CA 1
ATOM 1382 C C . ALA A 1 187 ? -1.084 31.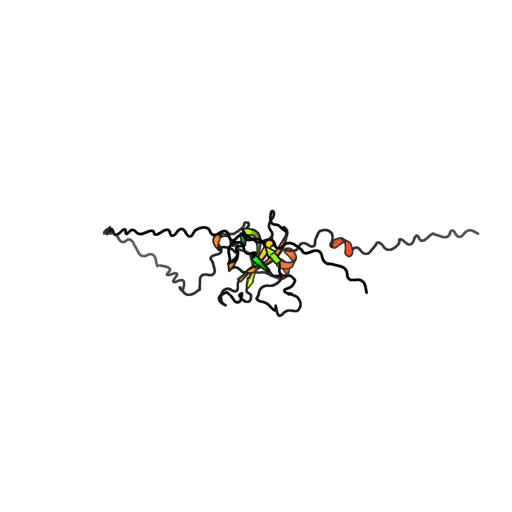561 27.566 1.00 55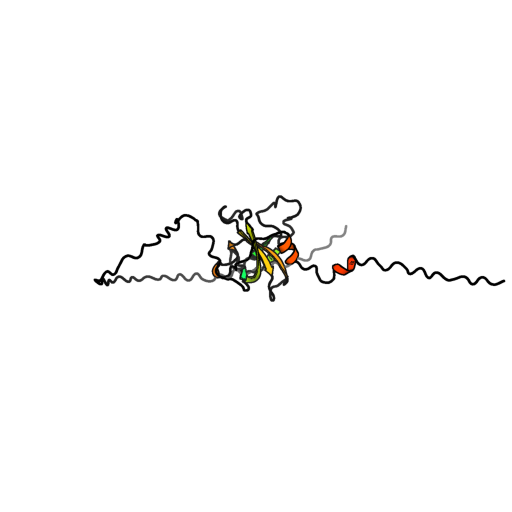.09 187 ALA A C 1
ATOM 1384 O O . ALA A 1 187 ? -0.629 32.600 27.070 1.00 55.09 187 ALA A O 1
ATOM 1385 N N . PRO A 1 188 ? -2.255 31.544 28.234 1.00 60.69 188 PRO A N 1
ATOM 1386 C CA . PRO A 1 188 ? -2.925 32.782 28.589 1.00 60.69 188 PRO A CA 1
ATOM 1387 C C . PRO A 1 188 ? -1.905 33.608 29.366 1.00 60.69 188 PRO A C 1
ATOM 1389 O O . PRO A 1 188 ? -1.432 33.191 30.425 1.00 60.69 188 PRO A O 1
ATOM 1392 N N . GLY A 1 189 ? -1.482 34.724 28.765 1.00 59.16 189 GLY A N 1
ATOM 1393 C CA . GLY A 1 189 ? -0.488 35.601 29.360 1.00 59.16 189 GLY A CA 1
ATOM 1394 C C . GLY A 1 189 ? -0.914 35.954 30.785 1.00 59.16 189 GLY A C 1
ATOM 1395 O O . GLY A 1 189 ? -2.118 36.008 31.062 1.00 59.16 189 GLY A O 1
ATOM 1396 N N . PRO A 1 190 ? 0.037 36.166 31.710 1.00 63.53 190 PRO A N 1
ATOM 1397 C CA . PRO A 1 190 ? -0.297 36.498 33.084 1.00 63.53 190 PRO A CA 1
ATOM 1398 C C . PRO A 1 190 ? -1.241 37.699 33.076 1.00 63.53 190 PRO A C 1
ATOM 1400 O O . PRO A 1 190 ? -0.891 38.776 32.589 1.00 63.53 190 PRO A O 1
ATOM 1403 N N . VAL A 1 191 ? -2.460 37.497 33.580 1.00 63.03 191 VAL A N 1
ATOM 1404 C CA . VAL A 1 191 ? -3.450 38.559 33.741 1.00 63.03 191 VAL A CA 1
ATOM 1405 C C . VAL A 1 191 ? -2.837 39.562 34.707 1.00 63.03 191 VAL A C 1
ATOM 1407 O O . VAL A 1 191 ? -2.815 39.356 35.921 1.00 63.03 191 VAL A O 1
ATOM 1410 N N . ARG A 1 192 ? -2.269 40.636 34.156 1.00 58.41 192 ARG A N 1
ATOM 1411 C CA . ARG A 1 192 ? -1.739 41.755 34.922 1.00 58.41 192 ARG A CA 1
ATOM 1412 C C . ARG A 1 192 ? -2.936 42.388 35.624 1.00 58.41 192 ARG A C 1
ATOM 1414 O O . ARG A 1 192 ? -3.676 43.160 35.024 1.00 58.41 192 ARG A O 1
ATOM 1421 N N . ARG A 1 193 ? -3.164 42.009 36.887 1.00 55.66 193 ARG A N 1
ATOM 1422 C CA . ARG A 1 193 ? -4.087 42.709 37.785 1.00 55.66 193 ARG A CA 1
ATOM 1423 C C . ARG A 1 193 ? -3.580 44.140 37.910 1.00 55.66 193 ARG A C 1
ATOM 1425 O O . ARG A 1 193 ? -2.679 44.419 38.696 1.00 55.66 193 ARG A O 1
ATOM 1432 N N . SER A 1 194 ? -4.145 45.035 37.109 1.00 62.06 194 SER A N 1
ATOM 1433 C CA . SER A 1 194 ? -4.065 46.472 37.327 1.00 62.06 194 SER A CA 1
ATOM 1434 C C . SER A 1 194 ? -4.795 46.768 38.632 1.00 62.06 194 SER A C 1
ATOM 1436 O O . SER A 1 194 ? -6.008 46.961 38.655 1.00 62.06 194 SER A O 1
ATOM 1438 N N . GLY A 1 195 ? -4.054 46.720 39.738 1.00 59.78 195 GLY A N 1
ATOM 1439 C CA . GLY A 1 195 ? -4.488 47.295 40.998 1.00 59.78 195 GLY A CA 1
ATOM 1440 C C . GLY A 1 195 ? -4.648 48.795 40.798 1.00 59.78 195 GLY A C 1
ATOM 1441 O O . GLY A 1 195 ? -3.673 49.512 40.591 1.00 59.78 195 GLY A O 1
ATOM 1442 N N . SER A 1 196 ? -5.894 49.252 40.814 1.00 63.91 196 SER A N 1
ATOM 1443 C CA . SER A 1 196 ? -6.257 50.651 40.974 1.00 63.91 196 SER A CA 1
ATOM 1444 C C . SER A 1 196 ? -5.718 51.148 42.315 1.00 63.91 196 SER A C 1
ATOM 1446 O O . SER A 1 196 ? -6.147 50.676 43.368 1.00 63.91 196 SER A O 1
ATOM 1448 N N . VAL A 1 197 ? -4.775 52.086 42.275 1.00 67.88 197 VAL A N 1
ATOM 1449 C CA . VAL A 1 197 ? -4.341 52.852 43.447 1.00 67.88 197 VAL A CA 1
ATOM 1450 C C . VAL A 1 197 ? -5.457 53.848 43.785 1.00 67.88 197 VAL A C 1
ATOM 1452 O O . VAL A 1 197 ? -5.788 54.673 42.930 1.00 67.88 197 VAL A O 1
ATOM 1455 N N . PRO A 1 198 ? -6.068 53.804 44.981 1.00 65.19 198 PRO A N 1
ATOM 1456 C CA . PRO A 1 198 ? -6.961 54.866 45.412 1.00 65.19 198 PRO A CA 1
ATOM 1457 C C . PRO A 1 198 ? -6.134 56.108 45.762 1.00 65.19 198 PRO A C 1
ATOM 1459 O O . PRO A 1 198 ? -5.294 56.089 46.659 1.00 65.19 198 PRO A O 1
ATOM 1462 N N . SER A 1 199 ? -6.385 57.192 45.032 1.00 64.06 199 SER A N 1
ATOM 1463 C CA . SER A 1 199 ? -5.909 58.531 45.368 1.00 64.06 199 SER A CA 1
ATOM 1464 C C . SER A 1 199 ? -6.710 59.039 46.566 1.00 64.06 199 SER A C 1
ATOM 1466 O O . SER A 1 199 ? -7.918 59.251 46.458 1.00 64.06 199 SER A O 1
ATOM 1468 N N . GLY A 1 200 ? -6.053 59.213 47.711 1.00 68.31 200 GLY A N 1
ATOM 1469 C CA . GLY A 1 200 ? -6.683 59.679 48.941 1.00 68.31 200 GLY A CA 1
ATOM 1470 C C . GLY A 1 200 ? -5.776 60.612 49.736 1.00 68.31 200 GLY A C 1
ATOM 1471 O O . GLY A 1 200 ? -4.947 60.117 50.484 1.00 68.31 200 GLY A O 1
ATOM 1472 N N . ARG A 1 201 ? -6.054 61.915 49.573 1.00 57.50 201 ARG A N 1
ATOM 1473 C CA . ARG A 1 201 ? -5.736 63.097 50.407 1.00 57.50 201 ARG A CA 1
ATOM 1474 C C . ARG A 1 201 ? -4.279 63.468 50.669 1.00 57.50 201 ARG A C 1
ATOM 1476 O O . ARG A 1 201 ? -3.571 62.722 51.368 1.00 57.50 201 ARG A O 1
#

Nearest PDB structures (foldseek):
  2csi-assembly1_A  TM=3.617E-01  e=5.593E-01  Homo sapiens
  5fcj-assembly1_l3  TM=1.782E-01  e=7.438E+00  Saccharomyces cerevisiae S288C
  8ipa-assembly1_DB  TM=1.807E-01  e=9.980E+00  Triticum aestivum

Foldseek 3Di:
DDDDDDDDDDDDDDDDDDDDDDDDDDDDDDDDDDDDDDDDDDDDDPPPPPPVPPPPPPDLQQAAADDKFFFADPDPFFWFKFFQDFDDPPPPDPPGHPVPIDTFTGRFIKGFAAKDFAQDPPVDDRVQRIKTWIAGPPPGPDGLDIGIGRPVRTPSNRGHDHYHDDPVSVCVSDDPPPPPVVVPPDDPPPPPPPPDDDDDD

Secondary structure (DSSP, 8-state):
------------PPP--------------------------------------TTS-------BSSS-EE---SSTTSPEEEBSSSSSSS-SSTT--GGG-EEEPTT-EEEEEEEEE-PPPTTS-TT--EEEEEEEPTTSSSTT-EEEEEGGGS-GGG-B--PBP-HHHHHHHSPPPTTGGGGGS----------------

Radius of gyration: 31.0 Å; Cα contacts (8 Å, |Δi|>4): 242; chains: 1; bounding box: 79×103×88 Å

Solvent-accessible surface area (backbone atoms only — not comparable to full-atom values): 13435 Å² total; per-residue (Å²): 141,83,89,77,86,82,84,86,79,82,83,80,82,79,81,86,83,85,79,84,88,80,85,84,86,87,86,79,90,83,87,83,88,85,89,77,89,80,90,84,91,79,81,91,66,89,75,81,76,76,77,71,71,92,74,70,78,78,66,74,66,65,69,29,79,69,75,75,24,41,39,42,36,98,46,88,89,36,61,31,68,33,24,82,50,72,47,49,83,80,44,95,49,105,81,42,61,76,88,62,54,42,72,40,60,48,66,38,42,24,32,76,63,22,30,48,78,39,56,31,48,91,94,50,57,80,83,57,21,50,26,31,37,32,30,34,24,89,91,37,100,56,57,71,44,70,30,25,35,54,46,90,31,34,51,47,85,47,30,54,64,52,54,73,64,44,74,68,56,58,54,66,72,54,70,72,59,97,66,66,76,65,77,75,57,76,73,81,68,83,78,76,78,79,75,80,78,81,89,77,134